Protein AF-A0A6I3H141-F1 (afdb_monomer)

Secondary structure (DSSP, 8-state):
-------PPPP----HHHHHHHHHHHHHHHHHHHHHHHHHHHHHHHTT-HHHHHHHHHHHHHHHHHHHHHHHHHHHHHHHHHHHTS----TTS-TT-TTHHHHHHHHHTHHHHHHHHHHHHHHHHHHHHGGGHHHHHHHHT----S-B-TTT--BHHIIIIIHHHHHHHHHHHHHHHHHHHHHHHHHHHHTTSEEEETTEEEE-HHHHHHHHHHHHHHHHHHHHHHHHHHHHGGG--SSSSSS--HHIIIIIHHHHHHHHHHHHHHHHHHHHHHHH--THHHHHHHHHHHHHHHIIIIIHHHHHIIIIIGGGHHHHSHHHHHHHHHHHHHHTT-TTS---------S--TTTTTTTT--

Radius of gyration: 29.77 Å; Cα contacts (8 Å, |Δi|>4): 336; chains: 1; bounding box: 80×54×96 Å

Solvent-accessible surface area (backbone atoms only — not comparable to full-atom values): 19294 Å² total; per-residue (Å²): 139,84,83,81,82,83,79,72,82,82,72,83,80,76,47,73,63,60,53,51,50,51,50,52,52,52,52,51,53,49,51,55,51,51,54,50,53,51,51,49,51,54,52,28,49,76,72,71,43,45,68,56,57,53,49,51,53,50,42,24,53,49,43,19,49,53,42,13,52,52,36,18,46,52,26,27,50,34,41,48,52,38,65,72,60,49,68,87,82,61,96,77,67,59,102,79,53,90,40,54,68,58,42,53,53,48,62,76,38,37,70,55,50,60,48,47,50,23,48,52,53,4,49,52,45,6,66,68,49,16,82,51,34,65,44,54,53,38,43,77,67,58,65,81,72,86,48,58,45,95,83,83,64,44,45,51,32,43,69,74,22,44,46,58,37,52,54,51,51,35,52,51,50,31,52,34,30,47,51,16,40,51,51,23,49,49,47,28,46,59,60,59,33,47,40,81,58,86,93,46,71,54,62,38,70,57,52,37,33,51,52,16,46,36,49,16,54,28,31,40,32,49,15,53,43,33,50,51,52,44,61,49,39,57,73,30,70,86,59,101,51,66,26,49,47,54,33,37,64,74,26,32,34,56,23,26,49,52,49,16,53,50,28,43,53,35,14,52,38,23,45,51,23,22,74,73,68,56,57,67,59,30,55,53,45,47,54,50,47,56,55,46,44,51,40,30,66,43,52,44,24,50,47,41,34,62,72,56,31,66,82,42,35,77,70,60,36,44,65,42,52,47,53,40,50,53,52,48,29,57,74,72,62,55,71,80,56,87,82,77,86,76,82,75,79,82,77,79,57,95,69,74,62,56,68,74,72,78,113

Sequence (359 aa):
MTQAANQGIPRPNISPSTIAIGIVVVIGAILLSVAGLYTDVLWFDQLGFLSVLSTQIFAQSALFTVSALSFTLITGLGLWLAFRFRPVYLKFADERSAFEQYRQLVDQLRKAVMIGVPLALGALAGLAVAPNWGIVLSYLNRTTFGDTDPQFGLDISFYIFELPFYIGLVGFLSAAFLIALLLASGVHIIYGSIKFNGRETLVSRAARIQIGVTAFLYLLTQGASLWLDQYSTLTSSAGLFTGASYSDVYAAIPGLQILALISVVVALLFLVAAFVGKWRLPVVATGLMVVSSLILGGLFPWAVQTFQVIPNERVLESTYIQRNLDATSKAFGIDTVERVEYNAVVDAEPGALREDAET

pLDDT: mean 88.35, std 12.81, range [44.44, 98.56]

Structure (mmCIF, N/CA/C/O backbone):
data_AF-A0A6I3H141-F1
#
_entry.id   AF-A0A6I3H141-F1
#
loop_
_atom_site.group_PDB
_atom_site.id
_atom_site.type_symbol
_atom_site.label_atom_id
_atom_site.label_alt_id
_atom_site.label_comp_id
_atom_site.label_asym_id
_atom_site.label_entity_id
_atom_site.label_seq_id
_atom_site.pdbx_PDB_ins_code
_atom_site.Cartn_x
_atom_site.Cartn_y
_atom_site.Cartn_z
_atom_site.occupancy
_atom_site.B_iso_or_equiv
_atom_site.auth_seq_id
_atom_site.auth_comp_id
_atom_site.auth_asym_id
_atom_site.auth_atom_id
_atom_site.pdbx_PDB_model_num
ATOM 1 N N . MET A 1 1 ? 54.256 9.744 -30.378 1.00 46.66 1 MET A N 1
ATOM 2 C CA . MET A 1 1 ? 54.360 8.486 -29.609 1.00 46.66 1 MET A CA 1
ATOM 3 C C . MET A 1 1 ? 53.523 8.641 -28.351 1.00 46.66 1 MET A C 1
ATOM 5 O O . MET A 1 1 ? 53.979 9.219 -27.378 1.00 46.66 1 MET A O 1
ATOM 9 N N . THR A 1 2 ? 52.258 8.247 -28.425 1.00 44.44 2 THR A N 1
ATOM 10 C CA . THR A 1 2 ? 51.248 8.406 -27.373 1.00 44.44 2 THR A CA 1
ATOM 11 C C . THR A 1 2 ? 51.073 7.067 -26.660 1.00 44.44 2 THR A C 1
ATOM 13 O O . THR A 1 2 ? 50.529 6.127 -27.231 1.00 44.44 2 THR A O 1
ATOM 16 N N . GLN A 1 3 ? 51.572 6.960 -25.426 1.00 46.28 3 GLN A N 1
ATOM 17 C CA . GLN A 1 3 ? 51.269 5.838 -24.536 1.00 46.28 3 GLN A CA 1
ATOM 18 C C . GLN A 1 3 ? 49.853 6.020 -23.983 1.00 46.28 3 GLN A C 1
ATOM 20 O O . GLN A 1 3 ? 49.592 6.934 -23.205 1.00 46.28 3 GLN A O 1
ATOM 25 N N . ALA A 1 4 ? 48.935 5.150 -24.400 1.00 49.44 4 ALA A N 1
ATOM 26 C CA . ALA A 1 4 ? 47.617 5.030 -23.795 1.00 49.44 4 ALA A CA 1
ATOM 27 C C . ALA A 1 4 ? 47.753 4.304 -22.446 1.00 49.44 4 ALA A C 1
ATOM 29 O O . ALA A 1 4 ? 48.111 3.127 -22.394 1.00 49.44 4 ALA A O 1
ATOM 30 N N . ALA A 1 5 ? 47.490 5.022 -21.354 1.00 50.22 5 ALA A N 1
ATOM 31 C CA . ALA A 1 5 ? 47.431 4.461 -20.013 1.00 50.22 5 ALA A CA 1
ATOM 32 C C . ALA A 1 5 ? 46.177 3.585 -19.875 1.00 50.22 5 ALA A C 1
ATOM 34 O O . ALA A 1 5 ? 45.049 4.074 -19.838 1.00 50.22 5 ALA A O 1
ATOM 35 N N . ASN A 1 6 ? 46.393 2.275 -19.805 1.00 54.88 6 ASN A N 1
ATOM 36 C CA . ASN A 1 6 ? 45.374 1.279 -19.512 1.00 54.88 6 ASN A CA 1
ATOM 37 C C . ASN A 1 6 ? 45.053 1.320 -18.006 1.00 54.88 6 ASN A C 1
ATOM 39 O O . ASN A 1 6 ? 45.687 0.624 -17.214 1.00 54.88 6 ASN A O 1
ATOM 43 N N . GLN A 1 7 ? 44.122 2.182 -17.586 1.00 52.47 7 GLN A N 1
ATOM 44 C CA . GLN A 1 7 ? 43.635 2.198 -16.204 1.00 52.47 7 GLN A CA 1
ATOM 45 C C . GLN A 1 7 ? 42.521 1.161 -16.038 1.00 52.47 7 GLN A C 1
ATOM 47 O O . GLN A 1 7 ? 41.351 1.420 -16.313 1.00 52.47 7 GLN A O 1
ATOM 52 N N . GLY A 1 8 ? 42.907 -0.045 -15.617 1.00 51.31 8 GLY A N 1
ATOM 53 C CA . GLY A 1 8 ? 41.967 -1.082 -15.204 1.00 51.31 8 GLY A CA 1
ATOM 54 C C . GLY A 1 8 ? 41.165 -0.644 -13.976 1.00 51.31 8 GLY A C 1
ATOM 55 O O . GLY A 1 8 ? 41.705 -0.035 -13.056 1.00 51.31 8 GLY A O 1
ATOM 56 N N . ILE A 1 9 ? 39.873 -0.970 -13.964 1.00 55.38 9 ILE A N 1
ATOM 57 C CA . ILE A 1 9 ? 38.964 -0.713 -12.841 1.00 55.38 9 ILE A CA 1
ATOM 58 C C . ILE A 1 9 ? 39.553 -1.364 -11.571 1.00 55.38 9 ILE A C 1
ATOM 60 O O . ILE A 1 9 ? 39.805 -2.575 -11.594 1.00 55.38 9 ILE A O 1
ATOM 64 N N . PRO A 1 10 ? 39.785 -0.618 -10.472 1.00 50.59 10 PRO A N 1
ATOM 65 C CA . PRO A 1 10 ? 40.307 -1.193 -9.238 1.00 50.59 10 PRO A CA 1
ATOM 66 C C . PRO A 1 10 ? 39.318 -2.234 -8.707 1.00 50.59 10 PRO A C 1
ATOM 68 O O . PRO A 1 10 ? 38.172 -1.922 -8.381 1.00 50.59 10 PRO A O 1
ATOM 71 N N . ARG A 1 11 ? 39.750 -3.498 -8.647 1.00 59.59 11 ARG A N 1
ATOM 72 C CA . ARG A 1 11 ? 38.984 -4.552 -7.976 1.00 59.59 11 ARG A CA 1
ATOM 73 C C . ARG A 1 11 ? 39.002 -4.247 -6.478 1.00 59.59 11 ARG A C 1
ATOM 75 O O . ARG A 1 11 ? 40.082 -3.959 -5.960 1.00 59.59 11 ARG A O 1
ATOM 82 N N . PRO A 1 12 ? 37.860 -4.296 -5.773 1.00 59.12 12 PRO A N 1
ATOM 83 C CA . PRO A 1 12 ? 37.875 -4.144 -4.330 1.00 59.12 12 PRO A CA 1
ATOM 84 C C . PRO A 1 12 ? 38.744 -5.261 -3.746 1.00 59.12 12 PRO A C 1
ATOM 86 O O . PRO A 1 12 ? 38.429 -6.443 -3.882 1.00 59.12 12 PRO A O 1
ATOM 89 N N . ASN A 1 13 ? 39.866 -4.885 -3.134 1.00 65.88 13 ASN A N 1
ATOM 90 C CA . ASN A 1 13 ? 40.700 -5.803 -2.371 1.00 65.88 13 ASN A CA 1
ATOM 91 C C . ASN A 1 13 ? 39.956 -6.112 -1.074 1.00 65.88 13 ASN A C 1
ATOM 93 O O . ASN A 1 13 ? 40.119 -5.417 -0.074 1.00 65.88 13 ASN A O 1
ATOM 97 N N . ILE A 1 14 ? 39.091 -7.123 -1.110 1.00 72.50 14 ILE A N 1
ATOM 98 C CA . ILE A 1 14 ? 38.458 -7.637 0.099 1.00 72.50 14 ILE A CA 1
ATOM 99 C C . ILE A 1 14 ? 39.579 -8.279 0.917 1.00 72.50 14 ILE A C 1
ATOM 101 O O . ILE A 1 14 ? 40.130 -9.308 0.520 1.00 72.50 14 ILE A O 1
ATOM 105 N N . SER A 1 15 ? 39.982 -7.639 2.016 1.00 82.75 15 SER A N 1
ATOM 106 C CA . SER A 1 15 ? 41.033 -8.194 2.859 1.00 82.75 15 SER A CA 1
ATOM 107 C C . SER A 1 15 ? 40.535 -9.503 3.490 1.00 82.75 15 SER A C 1
ATOM 109 O O . SER A 1 15 ? 39.354 -9.614 3.839 1.00 82.75 15 SER A O 1
ATOM 111 N N . PRO A 1 16 ? 41.415 -10.500 3.696 1.00 84.06 16 PRO A N 1
ATOM 112 C CA . PRO A 1 16 ? 41.058 -11.725 4.412 1.00 84.06 16 PRO A CA 1
ATOM 113 C C . PRO A 1 16 ? 40.430 -11.452 5.789 1.00 84.06 16 PRO A C 1
ATOM 115 O O . PRO A 1 16 ? 39.573 -12.207 6.238 1.00 84.06 16 PRO A O 1
ATOM 118 N N . SER A 1 17 ? 40.794 -10.333 6.427 1.00 84.44 17 SER A N 1
ATOM 119 C CA . SER A 1 17 ? 40.197 -9.868 7.681 1.00 84.44 17 SER A CA 1
ATOM 120 C C . SER A 1 17 ? 38.740 -9.416 7.538 1.00 84.44 17 SER A C 1
ATOM 122 O O . SER A 1 17 ? 37.939 -9.746 8.404 1.00 84.44 17 SER A O 1
ATOM 124 N N . THR A 1 18 ? 38.348 -8.734 6.454 1.00 86.38 18 THR A N 1
ATOM 125 C CA . THR A 1 18 ? 36.940 -8.366 6.209 1.00 86.38 18 THR A CA 1
ATOM 126 C C . THR A 1 18 ? 36.073 -9.603 5.984 1.00 86.38 18 THR A C 1
ATOM 128 O O . THR A 1 18 ? 34.955 -9.667 6.488 1.00 86.38 18 THR A O 1
ATOM 131 N N . ILE A 1 19 ? 36.601 -10.612 5.283 1.00 87.31 19 ILE A N 1
ATOM 132 C CA . ILE A 1 19 ? 35.912 -11.896 5.088 1.00 87.31 19 ILE A CA 1
ATOM 133 C C . ILE A 1 19 ? 35.774 -12.629 6.428 1.00 87.31 19 ILE A C 1
ATOM 135 O O . ILE A 1 19 ? 34.681 -13.075 6.763 1.00 87.31 19 ILE A O 1
ATOM 139 N N . ALA A 1 20 ? 36.848 -12.705 7.221 1.00 89.31 20 ALA A N 1
ATOM 140 C CA . ALA A 1 20 ? 36.825 -13.345 8.535 1.00 89.31 20 ALA A CA 1
ATOM 141 C C . ALA A 1 20 ? 35.840 -12.662 9.499 1.00 89.31 20 ALA A C 1
ATOM 143 O O . ALA A 1 20 ? 35.043 -13.344 10.136 1.00 89.31 20 ALA A O 1
ATOM 144 N N . ILE A 1 21 ? 35.837 -11.325 9.556 1.00 91.75 21 ILE A N 1
ATOM 145 C CA . ILE A 1 21 ? 34.881 -10.554 10.363 1.00 91.75 21 ILE A CA 1
ATOM 146 C C . ILE A 1 21 ? 33.449 -10.813 9.885 1.00 91.75 21 ILE A C 1
ATOM 148 O O . ILE A 1 21 ? 32.582 -11.093 10.706 1.00 91.75 21 ILE A O 1
ATOM 152 N N . GLY A 1 22 ? 33.198 -10.787 8.571 1.00 90.19 22 GLY A N 1
ATOM 153 C CA . GLY A 1 22 ? 31.879 -11.086 8.009 1.00 90.19 22 GLY A CA 1
ATOM 154 C C . GLY A 1 22 ? 31.384 -12.487 8.378 1.00 90.19 22 GLY A C 1
ATOM 155 O O . GLY A 1 22 ? 30.243 -12.640 8.803 1.00 90.19 22 GLY A O 1
ATOM 156 N N . ILE A 1 23 ? 32.254 -13.497 8.296 1.00 91.00 23 ILE A N 1
ATOM 157 C CA . ILE A 1 23 ? 31.939 -14.874 8.702 1.00 91.00 23 ILE A CA 1
ATOM 158 C C . ILE A 1 23 ? 31.605 -14.939 10.197 1.00 91.00 23 ILE A C 1
ATOM 160 O O . ILE A 1 23 ? 30.594 -15.534 10.559 1.00 91.00 23 ILE A O 1
ATOM 164 N N . VAL A 1 24 ? 32.405 -14.308 11.062 1.00 93.00 24 VAL A N 1
ATOM 165 C CA . VAL A 1 24 ? 32.159 -14.293 12.515 1.00 93.00 24 VAL A CA 1
ATOM 166 C C . VAL A 1 24 ? 30.834 -13.609 12.846 1.00 93.00 24 VAL A C 1
ATOM 168 O O . VAL A 1 24 ? 30.074 -14.131 13.657 1.00 93.00 24 VAL A O 1
ATOM 171 N N . VAL A 1 25 ? 30.516 -12.488 12.193 1.00 91.25 25 VAL A N 1
ATOM 172 C CA . VAL A 1 25 ? 29.236 -11.784 12.373 1.00 91.25 25 VAL A CA 1
ATOM 173 C C . VAL A 1 25 ? 28.061 -12.661 11.937 1.00 91.25 25 VAL A C 1
ATOM 175 O O . VAL A 1 25 ? 27.080 -12.767 12.669 1.00 91.25 25 VAL A O 1
ATOM 178 N N . VAL A 1 26 ? 28.163 -13.331 10.785 1.00 90.88 26 VAL A N 1
ATOM 179 C CA . VAL A 1 26 ? 27.110 -14.231 10.284 1.00 90.88 26 VAL A CA 1
ATOM 180 C C . VAL A 1 26 ? 26.918 -15.427 11.214 1.00 90.88 26 VAL A C 1
ATOM 182 O O . VAL A 1 26 ? 25.786 -15.740 11.573 1.00 90.88 26 VAL A O 1
ATOM 185 N N . ILE A 1 27 ? 28.003 -16.070 11.651 1.00 91.44 27 ILE A N 1
ATOM 186 C CA . ILE A 1 27 ? 27.937 -17.191 12.598 1.00 91.44 27 ILE A CA 1
ATOM 187 C C . ILE A 1 27 ? 27.335 -16.729 13.928 1.00 91.44 27 ILE A C 1
ATOM 189 O O . ILE A 1 27 ? 26.449 -17.399 14.450 1.00 91.44 27 ILE A O 1
ATOM 193 N N . GLY A 1 28 ? 27.761 -15.577 14.453 1.00 89.31 28 GLY A N 1
ATOM 194 C CA . GLY A 1 28 ? 27.206 -14.999 15.676 1.00 89.31 28 GLY A CA 1
ATOM 195 C C . GLY A 1 28 ? 25.705 -14.732 15.561 1.00 89.31 28 GLY A C 1
ATOM 196 O O . GLY A 1 28 ? 24.946 -15.131 16.439 1.00 89.31 28 GLY A O 1
ATOM 197 N N . ALA A 1 29 ? 25.256 -14.144 14.450 1.00 85.19 29 ALA A N 1
ATOM 198 C CA . ALA A 1 29 ? 23.838 -13.905 14.190 1.00 85.19 29 ALA A CA 1
ATOM 199 C C . ALA A 1 29 ? 23.031 -15.212 14.094 1.00 85.19 29 ALA A C 1
ATOM 201 O O . ALA A 1 29 ? 21.943 -15.304 14.666 1.00 85.19 29 ALA A O 1
ATOM 202 N N . ILE A 1 30 ? 23.565 -16.237 13.419 1.00 88.25 30 ILE A N 1
ATOM 203 C CA . ILE A 1 30 ? 22.931 -17.562 13.331 1.00 88.25 30 ILE A CA 1
ATOM 204 C C . ILE A 1 30 ? 22.826 -18.193 14.720 1.00 88.25 30 ILE A C 1
ATOM 206 O O . ILE A 1 30 ? 21.753 -18.657 15.089 1.00 88.25 30 ILE A O 1
ATOM 210 N N . LEU A 1 31 ? 23.906 -18.182 15.506 1.00 89.31 31 LEU A N 1
ATOM 211 C CA . LEU A 1 31 ? 23.917 -18.762 16.849 1.00 89.31 31 LEU A CA 1
ATOM 212 C C . LEU A 1 31 ? 22.911 -18.075 17.773 1.00 89.31 31 LEU A C 1
ATOM 214 O O . LEU A 1 31 ? 22.159 -18.767 18.451 1.00 89.31 31 LEU A O 1
ATOM 218 N N . LEU A 1 32 ? 22.853 -16.740 17.765 1.00 90.25 32 LEU A N 1
ATOM 219 C CA . LEU A 1 32 ? 21.867 -15.987 18.546 1.00 90.25 32 LEU A CA 1
ATOM 220 C C . LEU A 1 32 ? 20.432 -16.311 18.110 1.00 90.25 32 LEU A C 1
ATOM 222 O O . LEU A 1 32 ? 19.566 -16.508 18.958 1.00 90.25 32 LEU A O 1
ATOM 226 N N . SER A 1 33 ? 20.193 -16.431 16.802 1.00 84.62 33 SER A N 1
ATOM 227 C CA . SER A 1 33 ? 18.871 -16.774 16.263 1.00 84.62 33 SER A CA 1
ATOM 228 C C . SER A 1 33 ? 18.445 -18.193 16.654 1.00 84.62 33 SER A C 1
ATOM 230 O O . SER A 1 33 ? 17.308 -18.408 17.061 1.00 84.62 33 SER A O 1
ATOM 232 N N . VAL A 1 34 ? 19.361 -19.164 16.569 1.00 89.00 34 VAL A N 1
ATOM 233 C CA . VAL A 1 34 ? 19.104 -20.563 16.945 1.00 89.00 34 VAL A CA 1
ATOM 234 C C . VAL A 1 34 ? 18.909 -20.700 18.453 1.00 89.00 34 VAL A C 1
ATOM 236 O O . VAL A 1 34 ? 18.008 -21.416 18.876 1.00 89.00 34 VAL A O 1
ATOM 239 N N . ALA A 1 35 ? 19.710 -20.007 19.265 1.00 90.31 35 ALA A N 1
ATOM 240 C CA . ALA A 1 35 ? 19.558 -20.007 20.717 1.00 90.31 35 ALA A CA 1
ATOM 241 C C . ALA A 1 35 ? 18.211 -19.403 21.146 1.00 90.31 35 ALA A C 1
ATOM 243 O O . ALA A 1 35 ? 17.547 -19.969 22.014 1.00 90.31 35 ALA A O 1
ATOM 244 N N . GLY A 1 36 ? 17.788 -18.306 20.507 1.00 89.06 36 GLY A N 1
ATOM 245 C CA . GLY A 1 36 ? 16.463 -17.716 20.705 1.00 89.06 36 GLY A CA 1
ATOM 246 C C . GLY A 1 36 ? 15.350 -18.701 20.355 1.00 89.06 36 GLY A C 1
ATOM 247 O O . GLY A 1 36 ? 14.556 -19.052 21.219 1.00 89.06 36 GLY A O 1
ATOM 248 N N . LEU A 1 37 ? 15.378 -19.257 19.138 1.00 89.88 37 LEU A N 1
ATOM 249 C CA . LEU A 1 37 ? 14.386 -20.237 18.690 1.00 89.88 37 LEU A CA 1
ATOM 250 C C . LEU A 1 37 ? 14.325 -21.472 19.600 1.00 89.88 37 LEU A C 1
ATOM 252 O O . LEU A 1 37 ? 13.245 -21.965 19.899 1.00 89.88 37 LEU A O 1
ATOM 256 N N . TYR A 1 38 ? 15.473 -21.984 20.045 1.00 91.44 38 TYR A N 1
ATOM 257 C CA . TYR A 1 38 ? 15.523 -23.127 20.954 1.00 91.44 38 TYR A CA 1
ATOM 258 C C . TYR A 1 38 ? 14.918 -22.795 22.322 1.00 91.44 38 TYR A C 1
ATOM 260 O O . TYR A 1 38 ? 14.179 -23.603 22.882 1.00 91.44 38 TYR A O 1
ATOM 268 N N . THR A 1 39 ? 15.192 -21.595 22.838 1.00 92.75 39 THR A N 1
ATOM 269 C CA . THR A 1 39 ? 14.602 -21.106 24.090 1.00 92.75 39 THR A CA 1
ATOM 270 C C . THR A 1 39 ? 13.086 -20.974 23.959 1.00 92.75 39 THR A C 1
ATOM 272 O O . THR A 1 39 ? 12.363 -21.450 24.833 1.00 92.75 39 THR A O 1
ATOM 275 N N . ASP A 1 40 ? 12.602 -20.423 22.843 1.00 92.12 40 ASP A N 1
ATOM 276 C CA . ASP A 1 40 ? 11.172 -20.320 22.552 1.00 92.12 40 ASP A CA 1
ATOM 277 C C . ASP A 1 40 ? 10.528 -21.708 22.462 1.00 92.12 40 ASP A C 1
ATOM 279 O O . ASP A 1 40 ? 9.488 -21.941 23.068 1.00 92.12 40 ASP A O 1
ATOM 283 N N . VAL A 1 41 ? 11.160 -22.663 21.770 1.00 95.12 41 VAL A N 1
ATOM 284 C CA . VAL A 1 41 ? 10.661 -24.045 21.680 1.00 95.12 41 VAL A CA 1
ATOM 285 C C . VAL A 1 41 ? 10.528 -24.673 23.065 1.00 95.12 41 VAL A C 1
ATOM 287 O O . VAL A 1 41 ? 9.467 -25.210 23.368 1.00 95.12 41 VAL A O 1
ATOM 290 N N . LEU A 1 42 ? 11.555 -24.578 23.917 1.00 94.50 42 LEU A N 1
ATOM 291 C CA . LEU A 1 42 ? 11.497 -25.117 25.280 1.00 94.50 42 LEU A CA 1
ATOM 292 C C . LEU A 1 42 ? 10.395 -24.454 26.114 1.00 94.50 42 LEU A C 1
ATOM 294 O O . LEU A 1 42 ? 9.680 -25.139 26.842 1.00 94.50 42 LEU A O 1
ATOM 298 N N . TRP A 1 43 ? 10.240 -23.135 25.996 1.00 95.31 43 TRP A N 1
ATOM 299 C CA . TRP A 1 43 ? 9.227 -22.383 26.733 1.00 95.31 43 TRP A CA 1
ATOM 300 C C . TRP A 1 43 ? 7.803 -22.736 26.279 1.00 95.31 43 TRP A C 1
ATOM 302 O O . TRP A 1 43 ? 6.944 -23.042 27.106 1.00 95.31 43 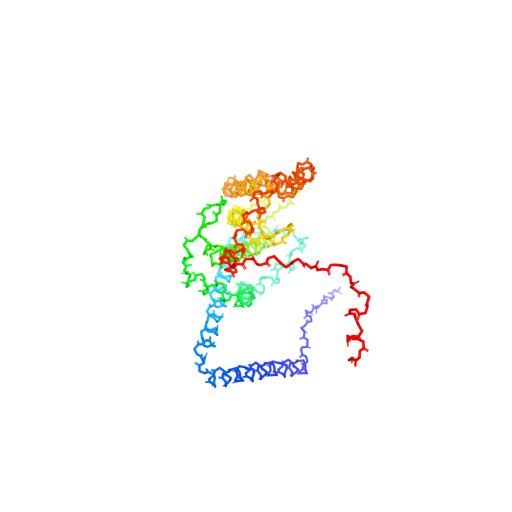TRP A O 1
ATOM 312 N N . PHE A 1 44 ? 7.548 -22.759 24.968 1.00 95.38 44 PHE A N 1
ATOM 313 C CA . PHE A 1 44 ? 6.238 -23.107 24.415 1.00 95.38 44 PHE A CA 1
ATOM 314 C C . PHE A 1 44 ? 5.876 -24.578 24.656 1.00 95.38 44 PHE A C 1
ATOM 316 O O . PHE A 1 44 ? 4.705 -24.875 24.896 1.00 95.38 44 PHE A O 1
ATOM 323 N N . ASP A 1 45 ? 6.850 -25.491 24.611 1.00 95.56 45 ASP A N 1
ATOM 324 C CA . ASP A 1 45 ? 6.642 -26.908 24.930 1.00 95.56 45 ASP A CA 1
ATOM 325 C C . ASP A 1 45 ? 6.287 -27.100 26.410 1.00 95.56 45 ASP A C 1
ATOM 327 O O . ASP A 1 45 ? 5.303 -27.768 26.726 1.00 95.56 45 ASP A O 1
ATOM 331 N N . GLN A 1 46 ? 6.990 -26.409 27.318 1.00 96.25 46 GLN A N 1
ATOM 332 C CA . GLN A 1 46 ? 6.694 -26.442 28.754 1.00 96.25 46 GLN A CA 1
ATOM 333 C C . GLN A 1 46 ? 5.261 -25.985 29.074 1.00 96.25 46 GLN A C 1
ATOM 335 O O . GLN A 1 46 ? 4.643 -26.501 30.006 1.00 96.25 46 GLN A O 1
ATOM 340 N N . LEU A 1 47 ? 4.726 -25.029 28.312 1.00 95.75 47 LEU A N 1
ATOM 341 C CA . LEU A 1 47 ? 3.359 -24.529 28.477 1.00 95.75 47 LEU A CA 1
ATOM 342 C C . LEU A 1 47 ? 2.308 -25.324 27.679 1.00 95.75 47 LEU A C 1
ATOM 344 O O . LEU A 1 47 ? 1.119 -25.036 27.798 1.00 95.75 47 LEU A O 1
ATOM 348 N N . GLY A 1 48 ? 2.714 -26.304 26.863 1.00 94.88 48 GLY A N 1
ATOM 349 C CA . GLY A 1 48 ? 1.814 -27.080 26.001 1.00 94.88 48 GLY A CA 1
ATOM 350 C C . GLY A 1 48 ? 1.296 -26.328 24.766 1.00 94.88 48 GLY A C 1
ATOM 351 O O . GLY A 1 48 ? 0.356 -26.786 24.117 1.00 94.88 48 GLY A O 1
ATOM 352 N N . PHE A 1 49 ? 1.903 -25.191 24.407 1.00 95.56 49 PHE A N 1
ATOM 353 C CA . PHE A 1 49 ? 1.499 -24.326 23.288 1.00 95.56 49 PHE A CA 1
ATOM 354 C C . PHE A 1 49 ? 2.452 -24.397 22.083 1.00 95.56 49 PHE A C 1
ATOM 356 O O . PHE A 1 49 ? 2.473 -23.494 21.247 1.00 95.56 49 PHE A O 1
ATOM 363 N N . LEU A 1 50 ? 3.220 -25.480 21.930 1.00 94.44 50 LEU A N 1
ATOM 364 C CA . LEU A 1 50 ? 4.151 -25.667 20.805 1.00 94.44 50 LEU A CA 1
ATOM 365 C C . LEU A 1 50 ? 3.478 -25.538 19.418 1.00 94.44 50 LEU A C 1
ATOM 367 O O . LEU A 1 50 ? 4.096 -25.098 18.441 1.00 94.44 50 LEU A O 1
ATOM 371 N N . SER A 1 51 ? 2.187 -25.867 19.322 1.00 94.44 51 SER A N 1
ATOM 372 C CA . SER A 1 51 ? 1.378 -25.668 18.111 1.00 94.44 51 SER A CA 1
ATOM 373 C C . SER A 1 51 ? 1.274 -24.194 17.692 1.00 94.44 51 SER A C 1
ATOM 375 O O . SER A 1 51 ? 1.250 -23.900 16.498 1.00 94.44 51 SER A O 1
ATOM 377 N N . VAL A 1 52 ? 1.275 -23.255 18.643 1.00 93.88 52 VAL A N 1
ATOM 378 C CA . VAL A 1 52 ? 1.219 -21.810 18.376 1.00 93.88 52 VAL A CA 1
ATOM 379 C C . VAL A 1 52 ? 2.521 -21.344 17.735 1.00 93.88 52 VAL A C 1
ATOM 381 O O . VAL A 1 52 ? 2.493 -20.716 16.677 1.00 93.88 52 VAL A O 1
ATOM 384 N N . LEU A 1 53 ? 3.662 -21.726 18.318 1.00 93.56 53 LEU A N 1
ATOM 385 C CA . LEU A 1 53 ? 4.983 -21.380 17.791 1.00 93.56 53 LEU A CA 1
ATOM 386 C C . LEU A 1 53 ? 5.198 -21.957 16.385 1.00 93.56 53 LEU A C 1
ATOM 388 O O . LEU A 1 53 ? 5.627 -21.247 15.475 1.00 93.56 53 LEU A O 1
ATOM 392 N N . SER A 1 54 ? 4.857 -23.231 16.177 1.00 93.50 54 SER A N 1
ATOM 393 C CA . SER A 1 54 ? 4.972 -23.867 14.857 1.00 93.50 54 SER A CA 1
ATOM 394 C C . SER A 1 54 ? 4.047 -23.225 13.815 1.00 93.50 54 SER A C 1
ATOM 396 O O . SER A 1 54 ? 4.486 -22.985 12.689 1.00 93.50 54 SER A O 1
ATOM 398 N N . THR A 1 55 ? 2.815 -22.863 14.191 1.00 95.44 55 THR A N 1
ATOM 399 C CA . THR A 1 55 ? 1.884 -22.126 13.318 1.00 95.44 55 THR A CA 1
ATOM 400 C C . THR A 1 55 ? 2.433 -20.749 12.954 1.00 95.44 55 THR A C 1
ATOM 402 O O . THR A 1 55 ? 2.410 -20.374 11.782 1.00 95.44 55 THR A O 1
ATOM 405 N N . GLN A 1 56 ? 2.980 -20.014 13.925 1.00 94.88 56 GLN A N 1
ATOM 406 C CA . GLN A 1 56 ? 3.598 -18.709 13.701 1.00 94.88 56 GLN A CA 1
ATOM 407 C C . GLN A 1 56 ? 4.785 -18.809 12.734 1.00 94.88 56 GLN A C 1
ATOM 409 O O . GLN A 1 56 ? 4.823 -18.085 11.739 1.00 94.88 56 GLN A O 1
ATOM 414 N N . ILE A 1 57 ? 5.735 -19.718 12.980 1.00 93.94 57 ILE A N 1
ATOM 415 C CA . ILE A 1 57 ? 6.923 -19.894 12.128 1.00 93.94 57 ILE A CA 1
ATOM 416 C C . ILE A 1 57 ? 6.515 -20.301 10.711 1.00 93.94 57 ILE A C 1
ATOM 418 O O . ILE A 1 57 ? 7.041 -19.759 9.733 1.00 93.94 57 ILE A O 1
ATOM 422 N N . PHE A 1 58 ? 5.563 -21.230 10.586 1.00 96.69 58 PHE A N 1
ATOM 423 C CA . PHE A 1 58 ? 5.053 -21.653 9.288 1.00 96.69 58 PHE A CA 1
ATOM 424 C C . PHE A 1 58 ? 4.389 -20.491 8.548 1.00 96.69 58 PHE A C 1
ATOM 426 O O . PHE A 1 58 ? 4.721 -20.241 7.391 1.00 96.69 58 PHE A O 1
ATOM 433 N N . ALA A 1 59 ? 3.505 -19.741 9.211 1.00 97.00 59 ALA A N 1
ATOM 434 C CA . ALA A 1 59 ? 2.812 -18.607 8.612 1.00 97.00 59 ALA A CA 1
ATOM 435 C C . ALA A 1 59 ? 3.787 -17.508 8.171 1.00 97.00 59 ALA A C 1
ATOM 437 O O . ALA A 1 59 ? 3.682 -17.022 7.046 1.00 97.00 59 ALA A O 1
ATOM 438 N N . GLN A 1 60 ? 4.779 -17.167 8.999 1.00 97.25 60 GLN A N 1
ATOM 439 C CA . GLN A 1 60 ? 5.828 -16.205 8.645 1.00 97.25 60 GLN A CA 1
ATOM 440 C C . GLN A 1 60 ? 6.657 -16.680 7.448 1.00 97.25 60 GLN A C 1
ATOM 442 O O . GLN A 1 60 ? 6.879 -15.914 6.512 1.00 97.25 60 GLN A O 1
ATOM 447 N N . SER A 1 61 ? 7.072 -17.950 7.436 1.00 97.38 61 SER A N 1
ATOM 448 C CA . SER A 1 61 ? 7.877 -18.534 6.352 1.00 97.38 61 SER A CA 1
ATOM 449 C C . SER A 1 61 ? 7.094 -18.637 5.041 1.00 97.38 61 SER A C 1
ATOM 451 O O . SER A 1 61 ? 7.624 -18.351 3.963 1.00 97.38 61 SER A O 1
ATOM 453 N N . ALA A 1 62 ? 5.818 -19.017 5.116 1.00 97.75 62 ALA A N 1
ATOM 454 C CA . ALA A 1 62 ? 4.920 -19.076 3.971 1.00 97.75 62 ALA A CA 1
ATOM 455 C C . ALA A 1 62 ? 4.668 -17.673 3.411 1.00 97.75 62 ALA A C 1
ATOM 457 O O . ALA A 1 62 ? 4.811 -17.455 2.208 1.00 97.75 62 ALA A O 1
ATOM 458 N N . LEU A 1 63 ? 4.371 -16.705 4.281 1.00 97.75 63 LEU A N 1
ATOM 459 C CA . LEU A 1 63 ? 4.121 -15.326 3.884 1.00 97.75 63 LEU A CA 1
ATOM 460 C C . LEU A 1 63 ? 5.374 -14.670 3.295 1.00 97.75 63 LEU A C 1
ATOM 462 O O . LEU A 1 63 ? 5.269 -14.051 2.237 1.00 97.75 63 LEU A O 1
ATOM 466 N N . PHE A 1 64 ? 6.551 -14.875 3.901 1.00 98.38 64 PHE A N 1
ATOM 467 C CA . PHE A 1 64 ? 7.851 -14.488 3.339 1.00 98.38 64 PHE A CA 1
ATOM 468 C C . PHE A 1 64 ? 8.008 -15.032 1.919 1.00 98.38 64 PHE A C 1
ATOM 470 O O . PHE A 1 64 ? 8.290 -14.284 0.989 1.00 98.38 64 PHE A O 1
ATOM 477 N N . THR A 1 65 ? 7.784 -16.335 1.741 1.00 98.44 65 THR A N 1
ATOM 478 C CA . THR A 1 65 ? 7.995 -17.018 0.462 1.00 98.44 65 THR A CA 1
ATOM 479 C C . THR A 1 65 ? 7.037 -16.507 -0.613 1.00 98.44 65 THR A C 1
ATOM 481 O O . THR A 1 65 ? 7.467 -16.151 -1.708 1.00 98.44 65 THR A O 1
ATOM 484 N N . VAL A 1 66 ? 5.739 -16.426 -0.309 1.00 98.31 66 VAL A N 1
ATOM 485 C CA . VAL A 1 66 ? 4.707 -15.980 -1.259 1.00 98.31 66 VAL A CA 1
ATOM 486 C C . VAL A 1 66 ? 4.924 -14.524 -1.666 1.00 98.31 66 VAL A C 1
ATOM 488 O O . VAL A 1 66 ? 4.875 -14.201 -2.857 1.00 98.31 66 VAL A O 1
ATOM 491 N N . SER A 1 67 ? 5.194 -13.640 -0.705 1.00 98.31 67 SER A N 1
ATOM 492 C CA . SER A 1 67 ? 5.450 -12.224 -0.990 1.00 98.31 67 SER A CA 1
ATOM 493 C C . SER A 1 67 ? 6.779 -12.024 -1.725 1.00 98.31 67 SER A C 1
ATOM 495 O O . SER A 1 67 ? 6.812 -11.297 -2.716 1.00 98.31 67 SER A O 1
ATOM 497 N N . ALA A 1 68 ? 7.846 -12.740 -1.359 1.00 98.56 68 ALA A N 1
ATOM 498 C CA . ALA A 1 68 ? 9.112 -12.672 -2.080 1.00 98.56 68 ALA A CA 1
ATOM 499 C C . ALA A 1 68 ? 8.984 -13.143 -3.532 1.00 98.56 68 ALA A C 1
ATOM 501 O O . ALA A 1 68 ? 9.389 -12.429 -4.450 1.00 98.56 68 ALA A O 1
ATOM 502 N N . LEU A 1 69 ? 8.364 -14.305 -3.760 1.00 98.56 69 LEU A N 1
ATOM 503 C CA . LEU A 1 69 ? 8.180 -14.854 -5.103 1.00 98.56 69 LEU A CA 1
ATOM 504 C C . LEU A 1 69 ? 7.298 -13.960 -5.974 1.00 98.56 69 LEU A C 1
ATOM 506 O O . LEU A 1 69 ? 7.648 -13.693 -7.123 1.00 98.56 69 LEU A O 1
ATOM 510 N N . SER A 1 70 ? 6.174 -13.472 -5.445 1.00 98.44 70 SER A N 1
ATOM 511 C CA . SER A 1 70 ? 5.273 -12.600 -6.204 1.00 98.44 70 SER A CA 1
ATOM 512 C C . SER A 1 70 ? 5.917 -11.249 -6.532 1.00 98.44 70 SER A C 1
ATOM 514 O O . SER A 1 70 ? 5.833 -10.800 -7.676 1.00 98.44 70 SER A O 1
ATOM 516 N N . PHE A 1 71 ? 6.647 -10.637 -5.596 1.00 98.56 71 PHE A N 1
ATOM 517 C CA . PHE A 1 71 ? 7.346 -9.373 -5.841 1.00 98.56 71 PHE A CA 1
ATOM 518 C C . PHE A 1 71 ? 8.498 -9.541 -6.845 1.00 98.56 71 PHE A C 1
ATOM 520 O O . PHE A 1 71 ? 8.638 -8.735 -7.773 1.00 98.56 71 PHE A O 1
ATOM 527 N N . THR A 1 72 ? 9.286 -10.619 -6.724 1.00 98.44 72 THR A N 1
ATOM 528 C CA . THR A 1 72 ? 10.303 -10.999 -7.719 1.00 98.44 72 THR A CA 1
ATOM 529 C C . THR A 1 72 ? 9.672 -11.224 -9.086 1.00 98.44 72 THR A C 1
ATOM 531 O O . THR A 1 72 ? 10.224 -10.772 -10.086 1.00 98.44 72 THR A O 1
ATOM 534 N N . LEU A 1 73 ? 8.518 -11.889 -9.159 1.00 98.06 73 LEU A N 1
ATOM 535 C CA . LEU A 1 73 ? 7.837 -12.150 -10.423 1.00 98.06 73 LEU A CA 1
ATOM 536 C C . LEU A 1 73 ? 7.367 -10.851 -11.086 1.00 98.06 73 LEU A C 1
ATOM 538 O O . LEU A 1 73 ? 7.642 -10.648 -12.265 1.00 98.06 73 LEU A O 1
ATOM 542 N N . ILE A 1 74 ? 6.709 -9.954 -10.346 1.00 98.06 74 ILE A N 1
ATOM 543 C CA . ILE A 1 74 ? 6.193 -8.683 -10.883 1.00 98.06 74 ILE A CA 1
ATOM 544 C C . ILE A 1 74 ? 7.345 -7.798 -11.379 1.00 98.06 74 ILE A C 1
ATOM 546 O O . ILE A 1 74 ? 7.354 -7.355 -12.532 1.00 98.06 74 ILE A O 1
ATOM 550 N N . THR A 1 75 ? 8.348 -7.567 -10.530 1.00 97.50 75 THR A N 1
ATOM 551 C CA . THR A 1 75 ? 9.493 -6.708 -10.870 1.00 97.50 75 THR A CA 1
ATOM 552 C C . THR A 1 75 ? 10.404 -7.349 -11.916 1.00 97.50 75 THR A C 1
ATOM 554 O O . THR A 1 75 ? 10.855 -6.672 -12.841 1.00 97.50 75 THR A O 1
ATOM 557 N N . GLY A 1 76 ? 10.624 -8.661 -11.829 1.00 96.12 76 GLY A N 1
ATOM 558 C CA . GLY A 1 76 ? 11.418 -9.440 -12.772 1.00 96.12 76 GLY A CA 1
ATOM 559 C C . GLY A 1 76 ? 10.776 -9.528 -14.149 1.00 96.12 76 GLY A C 1
ATOM 560 O O . GLY A 1 76 ? 11.477 -9.361 -15.146 1.00 96.12 76 GLY A O 1
ATOM 561 N N . LEU A 1 77 ? 9.453 -9.696 -14.230 1.00 95.38 77 LEU A N 1
ATOM 562 C CA . LEU A 1 77 ? 8.718 -9.639 -15.494 1.00 95.38 77 LEU A CA 1
ATOM 563 C C . LEU A 1 77 ? 8.822 -8.245 -16.119 1.00 95.38 77 LEU A C 1
ATOM 565 O O . LEU A 1 77 ? 9.135 -8.135 -17.304 1.00 95.38 77 LEU A O 1
ATOM 569 N N . GLY A 1 78 ? 8.631 -7.182 -15.331 1.00 93.69 78 GLY A N 1
ATOM 570 C CA . GLY A 1 78 ? 8.807 -5.805 -15.800 1.00 93.69 78 GLY A CA 1
ATOM 571 C C . GLY A 1 78 ? 10.215 -5.560 -16.350 1.00 93.69 78 GLY A C 1
ATOM 572 O O . GLY A 1 78 ? 10.388 -5.068 -17.467 1.00 93.69 78 GLY A O 1
ATOM 573 N N . LEU A 1 79 ? 11.239 -5.983 -15.613 1.00 92.75 79 LEU A N 1
ATOM 574 C CA . LEU A 1 79 ? 12.627 -5.848 -16.040 1.00 92.75 79 LEU A CA 1
ATOM 575 C C . LEU A 1 79 ? 12.915 -6.679 -17.303 1.00 92.75 79 LEU A C 1
ATOM 577 O O . LEU A 1 79 ? 13.516 -6.183 -18.259 1.00 92.75 79 LEU A O 1
ATOM 581 N N . TRP A 1 80 ? 12.441 -7.925 -17.348 1.00 93.06 80 TRP A N 1
ATOM 582 C CA . TRP A 1 80 ? 12.608 -8.824 -18.488 1.00 93.06 80 TRP A CA 1
ATOM 583 C C . TRP A 1 80 ? 11.966 -8.275 -19.763 1.00 93.06 80 TRP A C 1
ATOM 585 O O . TRP A 1 80 ? 12.631 -8.246 -20.803 1.00 93.06 80 TRP A O 1
ATOM 595 N N . LEU A 1 81 ? 10.725 -7.783 -19.684 1.00 91.50 81 LEU A N 1
ATOM 596 C CA . LEU A 1 81 ? 10.030 -7.144 -20.804 1.00 91.50 81 LEU A CA 1
ATOM 597 C C . LEU A 1 81 ? 10.823 -5.933 -21.320 1.00 91.50 81 LEU A C 1
ATOM 599 O O . LEU A 1 81 ? 11.074 -5.836 -22.525 1.00 91.50 81 LEU A O 1
ATOM 603 N N . ALA A 1 82 ? 11.326 -5.087 -20.415 1.00 88.75 82 ALA A N 1
ATOM 604 C CA . ALA A 1 82 ? 12.074 -3.887 -20.790 1.00 88.75 82 ALA A CA 1
ATOM 605 C C . ALA A 1 82 ? 13.368 -4.239 -21.546 1.00 88.75 82 ALA A C 1
ATOM 607 O O . ALA A 1 82 ? 13.678 -3.657 -22.588 1.00 88.75 82 ALA A O 1
ATOM 608 N N . PHE A 1 83 ? 14.099 -5.259 -21.081 1.00 86.25 83 PHE A N 1
ATOM 609 C CA . PHE A 1 83 ? 15.297 -5.754 -21.766 1.00 86.25 83 PHE A CA 1
ATOM 610 C C . PHE A 1 83 ? 15.000 -6.481 -23.078 1.00 86.25 83 PHE A C 1
ATOM 612 O O . PHE A 1 83 ? 15.831 -6.435 -23.992 1.00 86.25 83 PHE A O 1
ATOM 619 N N . ARG A 1 84 ? 13.878 -7.205 -23.164 1.00 87.19 84 ARG A N 1
ATOM 620 C CA . ARG A 1 84 ? 13.488 -7.999 -24.339 1.00 87.19 84 ARG A CA 1
ATOM 621 C C . ARG A 1 84 ? 13.078 -7.118 -25.512 1.00 87.19 84 ARG A C 1
ATOM 623 O O . ARG A 1 84 ? 13.355 -7.489 -26.656 1.00 87.19 84 ARG A O 1
ATOM 630 N N . PHE A 1 85 ? 12.444 -5.985 -25.222 1.00 82.38 85 PHE A N 1
ATOM 631 C CA . PHE A 1 85 ? 11.960 -5.029 -26.214 1.00 82.38 85 PHE A CA 1
ATOM 632 C C . PHE A 1 85 ? 12.853 -3.794 -26.378 1.00 82.38 85 PHE A C 1
ATOM 634 O O . PHE A 1 85 ? 12.445 -2.811 -27.000 1.00 82.38 85 PHE A O 1
ATOM 641 N N . ARG A 1 86 ? 14.090 -3.842 -25.867 1.00 75.06 86 ARG A N 1
ATOM 642 C CA . ARG A 1 86 ? 15.075 -2.789 -26.123 1.00 75.06 86 ARG A CA 1
ATOM 643 C C . ARG A 1 86 ? 15.381 -2.696 -27.628 1.00 75.06 86 ARG A C 1
ATOM 645 O O . ARG A 1 86 ? 15.568 -3.735 -28.269 1.00 75.06 86 ARG A O 1
ATOM 652 N N . PRO A 1 87 ? 15.470 -1.493 -28.214 1.00 66.62 87 PRO A N 1
ATOM 653 C CA . PRO A 1 87 ? 15.893 -1.340 -29.598 1.00 66.62 87 PRO A CA 1
ATOM 654 C C . PRO A 1 87 ? 17.354 -1.798 -29.738 1.00 66.62 87 PRO A C 1
ATOM 656 O O . PRO A 1 87 ? 18.267 -1.177 -29.205 1.00 66.62 87 PRO A O 1
ATOM 659 N N . VAL A 1 88 ? 17.575 -2.913 -30.444 1.00 58.94 88 VAL A N 1
ATOM 660 C CA . VAL A 1 88 ? 18.910 -3.518 -30.658 1.00 58.94 88 VAL A CA 1
ATOM 661 C C . VAL A 1 88 ? 19.752 -2.721 -31.673 1.00 58.94 88 VAL A C 1
ATOM 663 O O . VAL A 1 88 ? 20.972 -2.844 -31.705 1.00 58.94 88 VAL A O 1
ATOM 666 N N . TYR A 1 89 ? 19.126 -1.850 -32.469 1.00 50.28 89 TYR A N 1
ATOM 667 C CA . TYR A 1 89 ? 19.764 -1.110 -33.561 1.00 50.28 89 TYR A CA 1
ATOM 668 C C . TYR A 1 89 ? 19.794 0.398 -33.299 1.00 50.28 89 T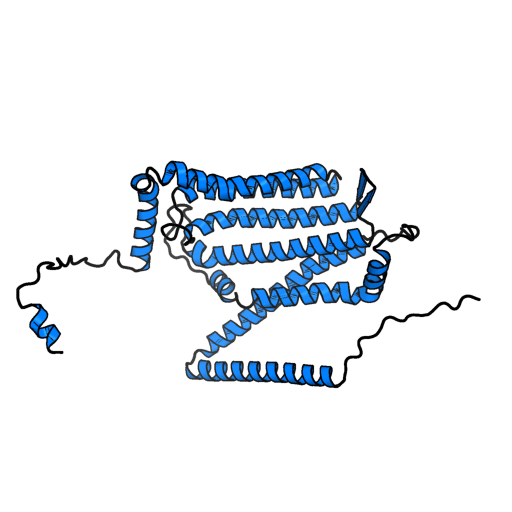YR A C 1
ATOM 670 O O . TYR A 1 89 ? 19.038 1.166 -33.880 1.00 50.28 89 TYR A O 1
ATOM 678 N N . LEU A 1 90 ? 20.717 0.830 -32.444 1.00 51.34 90 LEU A N 1
ATOM 679 C CA . LEU A 1 90 ? 21.279 2.181 -32.492 1.00 51.34 90 LEU A CA 1
ATOM 680 C C . LEU A 1 90 ? 22.798 2.060 -32.334 1.00 51.34 90 LEU A C 1
ATOM 682 O O . LEU A 1 90 ? 23.371 2.509 -31.349 1.00 51.34 90 LEU A O 1
ATOM 686 N N . LYS A 1 91 ? 23.454 1.435 -33.323 1.00 45.91 91 LYS A N 1
ATOM 687 C CA . LYS A 1 91 ? 24.924 1.429 -33.466 1.00 45.91 91 LYS A CA 1
ATOM 688 C C . LYS A 1 91 ? 25.513 2.830 -33.742 1.00 45.91 91 LYS A C 1
ATOM 690 O O . LYS A 1 91 ? 26.717 2.947 -33.901 1.00 45.91 91 LYS A O 1
ATOM 695 N N . PHE A 1 92 ? 24.679 3.875 -33.774 1.00 45.53 92 PHE A N 1
ATOM 696 C CA . PHE A 1 92 ? 25.059 5.262 -34.060 1.00 45.53 92 PHE A CA 1
ATOM 697 C C . PHE A 1 92 ? 24.334 6.270 -33.145 1.00 45.53 92 PHE A C 1
ATOM 699 O O . PHE A 1 92 ? 23.891 7.320 -33.600 1.00 45.53 92 PHE A O 1
ATOM 706 N N . ALA A 1 93 ? 24.109 5.938 -31.870 1.00 48.22 93 ALA A N 1
ATOM 707 C CA . ALA A 1 93 ? 23.686 6.948 -30.898 1.00 48.22 93 ALA A CA 1
ATOM 708 C C . ALA A 1 93 ? 24.940 7.650 -30.369 1.00 48.22 93 ALA A C 1
ATOM 710 O O . ALA A 1 93 ? 25.702 7.000 -29.667 1.00 48.22 93 ALA A O 1
ATOM 711 N N . ASP A 1 94 ? 25.130 8.913 -30.764 1.00 54.84 94 ASP A N 1
ATOM 712 C CA . ASP A 1 94 ? 26.080 9.903 -30.234 1.00 54.84 94 ASP A CA 1
ATOM 713 C C . ASP A 1 94 ? 27.182 9.347 -29.317 1.00 54.84 94 ASP A C 1
ATOM 715 O O . ASP A 1 94 ? 26.925 9.064 -28.145 1.00 54.84 94 ASP A O 1
ATOM 719 N N . GLU A 1 95 ? 28.435 9.354 -29.788 1.00 50.09 95 GLU A N 1
ATOM 720 C CA . GLU A 1 95 ? 29.669 9.121 -28.997 1.00 50.09 95 GLU A CA 1
ATOM 721 C C . GLU A 1 95 ? 29.811 10.051 -27.759 1.00 50.09 95 GLU A C 1
ATOM 723 O O . GLU A 1 95 ? 30.812 10.023 -27.052 1.00 50.09 95 GLU A O 1
ATOM 728 N N . ARG A 1 96 ? 28.816 10.907 -27.482 1.00 53.31 96 ARG A N 1
ATOM 729 C CA . ARG A 1 96 ? 28.735 11.845 -26.353 1.00 53.31 96 ARG A CA 1
ATOM 730 C C . ARG A 1 96 ? 27.581 11.553 -25.384 1.00 53.31 96 ARG A C 1
ATOM 732 O O . ARG A 1 96 ? 27.219 12.428 -24.597 1.00 53.31 96 ARG A O 1
ATOM 739 N N . SER A 1 97 ? 26.941 10.382 -25.435 1.00 62.38 97 SER A N 1
ATOM 740 C CA . SER A 1 97 ? 25.837 10.094 -24.510 1.00 62.38 97 SER A CA 1
ATOM 741 C C . SER A 1 97 ? 26.359 9.776 -23.098 1.00 62.38 97 SER A C 1
ATOM 743 O O . SER A 1 97 ? 27.116 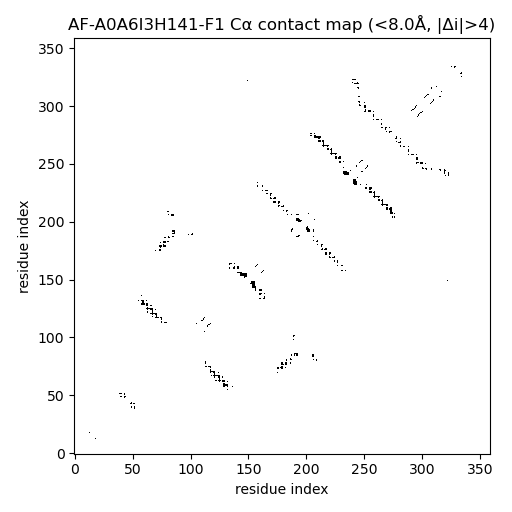8.829 -22.899 1.00 62.38 97 SER A O 1
ATOM 745 N N . ALA A 1 98 ? 25.906 10.527 -22.086 1.00 66.69 98 ALA A N 1
ATOM 746 C CA . ALA A 1 98 ? 26.274 10.326 -20.674 1.00 66.69 98 ALA A CA 1
ATOM 747 C C . ALA A 1 98 ? 25.928 8.922 -20.119 1.00 66.69 98 ALA A C 1
ATOM 749 O O . ALA A 1 98 ? 26.346 8.557 -19.023 1.00 66.69 98 ALA A O 1
ATOM 750 N N . PHE A 1 99 ? 25.164 8.126 -20.874 1.00 69.44 99 PHE A N 1
ATOM 751 C CA . PHE A 1 99 ? 24.671 6.808 -20.480 1.00 69.44 99 PHE A CA 1
ATOM 752 C C . PHE A 1 99 ? 25.478 5.636 -21.052 1.00 69.44 99 PHE A C 1
ATOM 754 O O . PHE A 1 99 ? 25.149 4.487 -20.759 1.00 69.44 99 PHE A O 1
ATOM 761 N N . GLU A 1 100 ? 26.529 5.883 -21.839 1.00 72.69 100 GLU A N 1
ATOM 762 C CA . GLU A 1 100 ? 27.329 4.807 -22.437 1.00 72.69 100 GLU A CA 1
ATOM 763 C C . GLU A 1 100 ? 28.027 3.941 -21.375 1.00 72.69 100 GLU A C 1
ATOM 765 O O . GLU A 1 100 ? 27.918 2.714 -21.416 1.00 72.69 100 GLU A O 1
ATOM 770 N N . GLN A 1 101 ? 28.641 4.565 -20.361 1.00 73.94 101 GLN A N 1
ATOM 771 C CA . GLN A 1 101 ? 29.256 3.855 -19.228 1.00 73.94 101 GLN A CA 1
ATOM 772 C C . GLN A 1 101 ? 28.232 3.011 -18.456 1.00 73.94 101 GLN A C 1
ATOM 774 O O . GLN A 1 101 ? 28.483 1.844 -18.157 1.00 73.94 101 GLN A O 1
ATOM 779 N N . TYR A 1 102 ? 27.040 3.557 -18.195 1.00 74.69 102 TYR A N 1
ATOM 780 C CA . TYR A 1 102 ? 25.961 2.822 -17.531 1.00 74.69 102 TYR A CA 1
ATOM 781 C C . TYR A 1 102 ? 25.477 1.635 -18.371 1.00 74.69 102 TYR A C 1
ATOM 783 O O . TYR A 1 102 ? 25.260 0.551 -17.832 1.00 74.69 102 TYR A O 1
ATOM 791 N N . ARG A 1 103 ? 25.353 1.797 -19.694 1.00 78.44 103 ARG A N 1
ATOM 792 C CA . ARG A 1 103 ? 24.949 0.711 -20.596 1.00 78.44 103 ARG A CA 1
ATOM 793 C C . ARG A 1 103 ? 25.981 -0.416 -20.618 1.00 78.44 103 ARG A C 1
ATOM 795 O O . ARG A 1 103 ? 25.593 -1.575 -20.516 1.00 78.44 103 ARG A O 1
ATOM 802 N N . GLN A 1 104 ? 27.273 -0.088 -20.689 1.00 78.31 104 GLN A N 1
ATOM 803 C CA . GLN A 1 104 ? 28.349 -1.084 -20.655 1.00 78.31 104 GLN A CA 1
ATOM 804 C C . GLN A 1 104 ? 28.355 -1.877 -19.339 1.00 78.31 104 GLN A C 1
ATOM 806 O O . GLN A 1 104 ? 28.461 -3.102 -19.375 1.00 78.31 104 GLN A O 1
ATOM 811 N N . LEU A 1 105 ? 28.173 -1.214 -18.190 1.00 78.06 105 LEU A N 1
ATOM 812 C CA . LEU A 1 105 ? 28.069 -1.885 -16.888 1.00 78.06 105 LEU A CA 1
ATOM 813 C C . LEU A 1 105 ? 26.849 -2.813 -16.811 1.00 78.06 105 LEU A C 1
ATOM 815 O O . LEU A 1 105 ? 26.968 -3.962 -16.381 1.00 78.06 105 LEU A O 1
ATOM 819 N N . VAL A 1 106 ? 25.683 -2.342 -17.261 1.00 78.50 106 VAL A N 1
ATOM 820 C CA . VAL A 1 106 ? 24.447 -3.138 -17.258 1.00 78.50 106 VAL A CA 1
ATOM 821 C C . VAL A 1 106 ? 24.547 -4.327 -18.215 1.00 78.50 106 VAL A C 1
ATOM 823 O O . VAL A 1 106 ? 24.084 -5.411 -17.869 1.00 78.50 106 VAL A O 1
ATOM 826 N N . ASP A 1 107 ? 25.175 -4.174 -19.382 1.00 81.56 107 ASP A N 1
ATOM 827 C CA . ASP A 1 107 ? 25.375 -5.279 -20.324 1.00 81.56 107 ASP A CA 1
ATOM 828 C C . ASP A 1 107 ? 26.373 -6.321 -19.783 1.00 81.56 107 ASP A C 1
ATOM 830 O O . ASP A 1 107 ? 26.109 -7.523 -19.891 1.00 81.56 107 ASP A O 1
ATOM 834 N N . GLN A 1 108 ? 27.466 -5.892 -19.134 1.00 84.94 108 GLN A N 1
ATOM 835 C CA . GLN A 1 108 ? 28.426 -6.795 -18.477 1.00 84.94 108 GLN A CA 1
ATOM 836 C C . GLN A 1 108 ? 27.783 -7.577 -17.325 1.00 84.94 108 GLN A C 1
ATOM 838 O O . GLN A 1 108 ? 28.014 -8.777 -17.175 1.00 84.94 108 GLN A O 1
ATOM 843 N N . LEU A 1 109 ? 26.929 -6.917 -16.540 1.00 84.56 109 LEU A N 1
ATOM 844 C CA . LEU A 1 109 ? 26.244 -7.508 -15.391 1.00 84.56 109 LEU A CA 1
ATOM 845 C C . LEU A 1 109 ? 24.829 -7.990 -15.716 1.00 84.56 109 LEU A C 1
ATOM 847 O O . LEU A 1 109 ? 24.064 -8.287 -14.804 1.00 84.56 109 LEU A O 1
ATOM 851 N N . ARG A 1 110 ? 24.454 -8.123 -16.993 1.00 83.38 110 ARG A N 1
ATOM 852 C CA . ARG A 1 110 ? 23.053 -8.314 -17.404 1.00 83.38 110 ARG A CA 1
ATOM 853 C C . ARG A 1 110 ? 22.349 -9.455 -16.677 1.00 83.38 110 ARG A C 1
ATOM 855 O O . ARG A 1 110 ? 21.231 -9.278 -16.207 1.00 83.38 110 ARG A O 1
ATOM 862 N N . LYS A 1 111 ? 22.983 -10.629 -16.590 1.00 84.56 111 LYS A N 1
ATOM 863 C CA . LYS A 1 111 ? 22.401 -11.789 -15.891 1.00 84.56 111 LYS A CA 1
ATOM 864 C C . LYS A 1 111 ? 22.264 -11.528 -14.389 1.00 84.56 111 LYS A C 1
ATOM 866 O O . LYS A 1 111 ? 21.232 -11.860 -13.816 1.00 84.56 111 LYS A O 1
ATOM 871 N N . ALA A 1 112 ? 23.270 -10.896 -13.783 1.00 85.88 112 ALA A N 1
ATOM 872 C CA . ALA A 1 112 ? 23.258 -10.536 -12.370 1.00 85.88 112 ALA A CA 1
ATOM 873 C C . ALA A 1 112 ? 22.190 -9.475 -12.063 1.00 85.88 112 ALA A C 1
ATOM 875 O O . ALA A 1 112 ? 21.492 -9.598 -11.070 1.00 85.88 112 ALA A O 1
ATOM 876 N N . VAL A 1 113 ? 21.985 -8.489 -12.939 1.00 87.50 113 VAL A N 1
ATOM 877 C CA . VAL A 1 113 ? 20.940 -7.466 -12.782 1.00 87.50 113 VAL A CA 1
ATOM 878 C C . VAL A 1 113 ? 19.549 -8.058 -13.013 1.00 87.50 113 VAL A C 1
ATOM 880 O O . VAL A 1 113 ? 18.660 -7.854 -12.195 1.00 87.50 113 VAL A O 1
ATOM 883 N N . MET A 1 114 ? 19.353 -8.830 -14.089 1.00 89.06 114 MET A N 1
ATOM 884 C CA . MET A 1 114 ? 18.042 -9.399 -14.435 1.00 89.06 114 MET A CA 1
ATOM 885 C C . MET A 1 114 ? 17.510 -10.396 -13.401 1.00 89.06 114 MET A C 1
ATOM 887 O O . MET A 1 114 ? 16.299 -10.535 -13.283 1.00 89.06 114 MET A O 1
ATOM 891 N N . ILE A 1 115 ? 18.394 -11.102 -12.692 1.00 92.06 115 ILE A N 1
ATOM 892 C CA . ILE A 1 115 ? 18.012 -12.117 -11.702 1.00 92.06 115 ILE A CA 1
ATOM 893 C C . ILE A 1 115 ? 18.216 -11.584 -10.281 1.00 92.06 115 ILE A C 1
ATOM 895 O O . ILE A 1 115 ? 17.315 -11.663 -9.453 1.00 92.06 115 ILE A O 1
ATOM 899 N N . GLY A 1 116 ? 19.380 -10.997 -10.003 1.00 93.94 116 GLY A N 1
ATOM 900 C CA . GLY A 1 116 ? 19.764 -10.550 -8.668 1.00 93.94 116 GLY A CA 1
ATOM 901 C C . GLY A 1 116 ? 18.936 -9.378 -8.153 1.00 93.94 116 GLY A C 1
ATOM 902 O O . GLY A 1 116 ? 18.542 -9.411 -6.994 1.00 93.94 116 GLY A O 1
ATOM 903 N N . VAL A 1 117 ? 18.609 -8.379 -8.988 1.00 94.62 117 VAL A N 1
ATOM 904 C CA . VAL A 1 117 ? 17.808 -7.225 -8.530 1.00 94.62 117 VAL A CA 1
ATOM 905 C C . VAL A 1 117 ? 16.380 -7.646 -8.154 1.00 94.62 117 VAL A C 1
ATOM 907 O O . VAL A 1 117 ? 15.983 -7.368 -7.023 1.00 94.62 117 VAL A O 1
ATOM 910 N N . PRO A 1 118 ? 15.611 -8.363 -9.002 1.00 96.75 118 PRO A N 1
ATOM 911 C CA . PRO A 1 118 ? 14.280 -8.834 -8.616 1.00 96.75 118 PRO A CA 1
ATOM 912 C C . PRO A 1 118 ? 14.281 -9.808 -7.433 1.00 96.75 118 PRO A C 1
ATOM 914 O O . PRO A 1 118 ? 13.366 -9.754 -6.614 1.00 96.75 118 PRO A O 1
ATOM 917 N N . LEU A 1 119 ? 15.288 -10.684 -7.312 1.00 97.75 119 LEU A N 1
ATOM 918 C CA . LEU A 1 119 ? 15.411 -11.586 -6.158 1.00 97.75 119 LEU A CA 1
ATOM 919 C C . LEU A 1 119 ? 15.710 -10.827 -4.867 1.00 97.75 119 LEU A C 1
ATOM 921 O O . LEU A 1 119 ? 15.092 -11.109 -3.847 1.00 97.75 119 LEU A O 1
ATOM 925 N N . ALA A 1 120 ? 16.622 -9.853 -4.905 1.00 97.56 120 ALA A N 1
ATOM 926 C CA . ALA A 1 120 ? 16.941 -9.033 -3.742 1.00 97.56 120 ALA A CA 1
ATOM 927 C C . ALA A 1 120 ? 15.723 -8.213 -3.297 1.00 97.56 120 ALA A C 1
ATOM 929 O O . ALA A 1 120 ? 15.376 -8.218 -2.120 1.00 97.56 120 ALA A O 1
ATOM 930 N N . LEU A 1 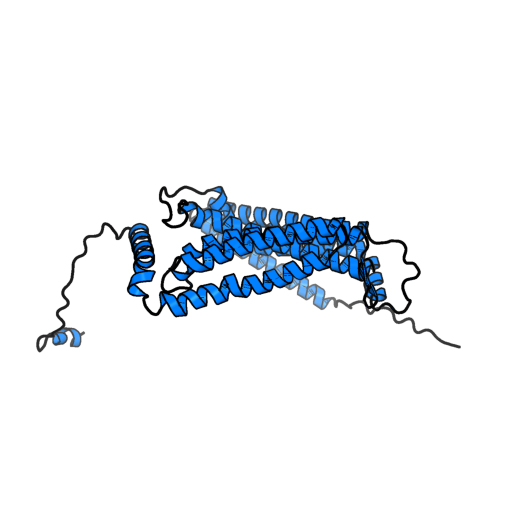121 ? 15.030 -7.569 -4.241 1.00 97.88 121 LEU A N 1
ATOM 931 C CA . LEU A 1 121 ? 13.798 -6.831 -3.958 1.00 97.88 121 LEU A CA 1
ATOM 932 C C . LEU A 1 121 ? 12.688 -7.744 -3.427 1.00 97.88 121 LEU A C 1
ATOM 934 O O . LEU A 1 121 ? 11.993 -7.366 -2.491 1.00 97.88 121 LEU A O 1
ATOM 938 N N . GLY A 1 122 ? 12.552 -8.951 -3.982 1.00 98.25 122 GLY A N 1
ATOM 939 C CA . GLY A 1 122 ? 11.620 -9.951 -3.473 1.00 98.25 122 GLY A CA 1
ATOM 940 C C . GLY A 1 122 ? 11.952 -10.384 -2.053 1.00 98.25 122 GLY A C 1
ATOM 941 O O . GLY A 1 122 ? 11.080 -10.347 -1.197 1.00 98.25 122 GLY A O 1
ATOM 942 N N . ALA A 1 123 ? 13.210 -10.706 -1.757 1.00 98.31 123 ALA A N 1
ATOM 943 C CA . ALA A 1 123 ? 13.630 -11.050 -0.401 1.00 98.31 123 ALA A CA 1
ATOM 944 C C . ALA A 1 123 ? 13.353 -9.909 0.595 1.00 98.31 123 ALA A C 1
ATOM 946 O O . ALA A 1 123 ? 12.838 -10.166 1.679 1.00 98.31 123 ALA A O 1
ATOM 947 N N . LEU A 1 124 ? 13.624 -8.652 0.218 1.00 98.31 124 LEU A N 1
ATOM 948 C CA . LEU A 1 124 ? 13.305 -7.483 1.046 1.00 98.31 124 LEU A CA 1
ATOM 949 C C . LEU A 1 124 ? 11.796 -7.329 1.272 1.00 98.31 124 LEU A C 1
ATOM 951 O O . LEU A 1 124 ? 11.375 -7.089 2.401 1.00 98.31 124 LEU A O 1
ATOM 955 N N . ALA A 1 125 ? 10.981 -7.509 0.231 1.00 97.94 125 ALA A N 1
ATOM 956 C CA . ALA A 1 125 ? 9.526 -7.496 0.357 1.00 97.94 125 ALA A CA 1
ATOM 957 C C . ALA A 1 125 ? 9.031 -8.637 1.263 1.00 97.94 125 ALA A C 1
ATOM 959 O O . ALA A 1 125 ? 8.196 -8.412 2.134 1.00 97.94 125 ALA A O 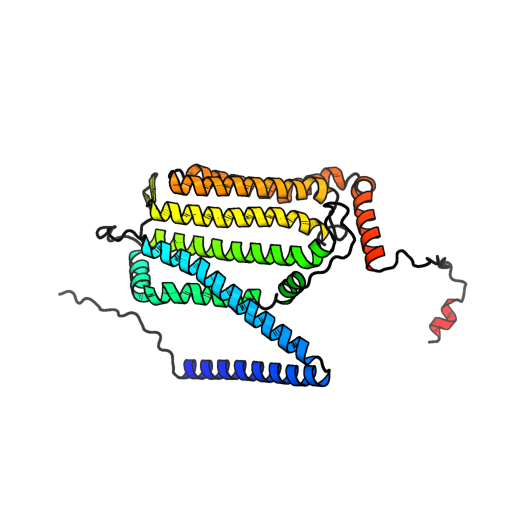1
ATOM 960 N N . GLY A 1 126 ? 9.611 -9.832 1.121 1.00 97.88 126 GLY A N 1
ATOM 961 C CA . GLY A 1 126 ? 9.376 -10.977 1.994 1.00 97.88 126 GLY A CA 1
ATOM 962 C C . GLY A 1 126 ? 9.635 -10.660 3.459 1.00 97.88 126 GLY A C 1
ATOM 963 O O . GLY A 1 126 ? 8.771 -10.887 4.304 1.00 97.88 126 GLY A O 1
ATOM 964 N N . LEU A 1 127 ? 10.809 -10.099 3.758 1.00 97.50 127 LEU A N 1
ATOM 965 C CA . LEU A 1 127 ? 11.194 -9.698 5.114 1.00 97.50 127 LEU A CA 1
ATOM 966 C C . LEU A 1 127 ? 10.277 -8.607 5.680 1.00 97.50 127 LEU A C 1
ATOM 968 O O . LEU A 1 127 ? 9.998 -8.616 6.874 1.00 97.50 127 LEU A O 1
ATOM 972 N N . ALA A 1 128 ? 9.796 -7.689 4.840 1.00 97.19 128 ALA A N 1
ATOM 973 C CA . ALA A 1 128 ? 8.893 -6.621 5.260 1.00 97.19 128 ALA A CA 1
ATOM 974 C C . ALA A 1 128 ? 7.471 -7.126 5.566 1.00 97.19 128 ALA A C 1
ATOM 976 O O . ALA A 1 128 ? 6.809 -6.601 6.459 1.00 97.19 128 ALA A O 1
ATOM 977 N N . VAL A 1 129 ? 6.985 -8.138 4.837 1.00 97.75 129 VAL A N 1
ATOM 978 C CA . VAL A 1 129 ? 5.604 -8.633 4.967 1.00 97.75 129 VAL A CA 1
ATOM 979 C C . VAL A 1 129 ? 5.484 -9.762 5.995 1.00 97.75 129 VAL A C 1
ATOM 981 O O . VAL A 1 129 ? 4.468 -9.833 6.680 1.00 97.75 129 VAL A O 1
ATOM 984 N N . ALA A 1 130 ? 6.506 -10.608 6.162 1.00 97.38 130 ALA A N 1
ATOM 985 C CA . ALA A 1 130 ? 6.462 -11.771 7.057 1.00 97.38 130 ALA A CA 1
ATOM 986 C C . ALA A 1 130 ? 6.023 -11.473 8.511 1.00 97.38 130 ALA A C 1
ATOM 988 O O . ALA A 1 130 ? 5.220 -12.247 9.039 1.00 97.38 130 ALA A O 1
ATOM 989 N N . PRO A 1 131 ? 6.439 -10.363 9.162 1.00 96.12 131 PRO A N 1
ATOM 990 C CA . PRO A 1 131 ? 5.979 -10.027 10.514 1.00 96.12 131 PRO A CA 1
ATOM 991 C C . PRO A 1 131 ? 4.464 -9.802 10.621 1.00 96.12 131 PRO A C 1
ATOM 993 O O . PRO A 1 131 ? 3.894 -9.984 11.691 1.00 96.12 131 PRO A O 1
ATOM 996 N N . ASN A 1 132 ? 3.792 -9.483 9.510 1.00 96.69 132 ASN A N 1
ATOM 997 C CA . ASN A 1 132 ? 2.349 -9.239 9.444 1.00 96.69 132 ASN A CA 1
ATOM 998 C C . ASN A 1 132 ? 1.521 -10.527 9.265 1.00 96.69 132 ASN A C 1
ATOM 1000 O O . ASN A 1 132 ? 0.361 -10.474 8.854 1.00 96.69 132 ASN A O 1
ATOM 1004 N N . TRP A 1 133 ? 2.091 -11.695 9.578 1.00 96.75 133 TRP A N 1
ATOM 1005 C CA . TRP A 1 133 ? 1.413 -12.996 9.514 1.00 96.75 133 TRP A CA 1
ATOM 1006 C C . TRP A 1 133 ? 0.070 -13.017 10.262 1.00 96.75 133 TRP A C 1
ATOM 1008 O O . TRP A 1 133 ? -0.878 -13.641 9.786 1.00 96.75 133 TRP A O 1
ATOM 1018 N N . GLY A 1 134 ? -0.035 -12.293 11.384 1.00 97.44 134 GLY A N 1
ATOM 1019 C CA . GLY A 1 134 ? -1.258 -12.198 12.183 1.00 97.44 134 GLY A CA 1
ATOM 1020 C C . GLY A 1 134 ? -2.434 -11.572 11.428 1.00 97.44 134 GLY A C 1
ATOM 1021 O O . GLY A 1 134 ? -3.565 -12.016 11.604 1.00 97.44 134 GLY A O 1
ATOM 1022 N N . ILE A 1 135 ? -2.178 -10.615 10.527 1.00 97.50 135 ILE A N 1
ATOM 1023 C CA . ILE A 1 135 ? -3.217 -10.008 9.676 1.00 97.50 135 ILE A CA 1
ATOM 1024 C C . ILE A 1 135 ? -3.760 -11.050 8.693 1.00 97.50 135 ILE A C 1
ATOM 1026 O O . ILE A 1 135 ? -4.970 -11.210 8.547 1.00 97.50 135 ILE A O 1
ATOM 1030 N N . VAL A 1 136 ? -2.866 -11.804 8.046 1.00 97.19 136 VAL A N 1
ATOM 1031 C CA . VAL A 1 136 ? -3.250 -12.811 7.047 1.00 97.19 136 VAL A CA 1
ATOM 1032 C C . VAL A 1 136 ? -3.990 -13.980 7.694 1.00 97.19 136 VAL A C 1
ATOM 1034 O O . VAL A 1 136 ? -5.023 -14.403 7.182 1.00 97.19 136 VAL A O 1
ATOM 1037 N N . LEU A 1 137 ? -3.504 -14.493 8.828 1.00 97.00 137 LEU A N 1
ATOM 1038 C CA . LEU A 1 137 ? -4.196 -15.576 9.529 1.00 97.00 137 LEU A CA 1
ATOM 1039 C C . LEU A 1 137 ? -5.552 -15.132 10.078 1.00 97.00 137 LEU A C 1
ATOM 1041 O O . LEU A 1 137 ? -6.504 -15.903 9.974 1.00 97.00 137 LEU A O 1
ATOM 1045 N N . SER A 1 138 ? -5.658 -13.908 10.599 1.00 96.88 138 SER A N 1
ATOM 1046 C CA . SER A 1 138 ? -6.936 -13.348 11.051 1.00 96.88 138 SER A CA 1
ATOM 1047 C C . SER A 1 138 ? -7.939 -13.225 9.902 1.00 96.88 138 SER A C 1
ATOM 1049 O O . SER A 1 138 ? -9.097 -13.589 10.065 1.00 96.88 138 SER A O 1
ATOM 1051 N N . TYR A 1 139 ? -7.499 -12.812 8.709 1.00 97.75 139 TYR A N 1
ATOM 1052 C CA . TYR A 1 139 ? -8.353 -12.784 7.517 1.00 97.75 139 TYR A CA 1
ATOM 1053 C C . TYR A 1 139 ? -8.812 -14.184 7.079 1.00 97.75 139 TYR A C 1
ATOM 1055 O O . TYR A 1 139 ? -9.979 -14.381 6.729 1.00 97.75 139 TYR A O 1
ATOM 1063 N N . LEU A 1 140 ? -7.907 -15.169 7.089 1.00 97.12 140 LEU A N 1
ATOM 1064 C CA . LEU A 1 140 ? -8.218 -16.546 6.688 1.00 97.12 140 LEU A CA 1
ATOM 1065 C C . LEU A 1 140 ? -9.145 -17.259 7.682 1.00 97.12 140 LEU A C 1
ATOM 1067 O O . LEU A 1 140 ? -9.938 -18.097 7.263 1.00 97.12 140 LEU A O 1
ATOM 1071 N N . ASN A 1 141 ? -9.065 -16.909 8.966 1.00 96.88 141 ASN A N 1
ATOM 1072 C CA . ASN A 1 141 ? -9.864 -17.493 10.049 1.00 96.88 141 ASN A CA 1
ATOM 1073 C C . ASN A 1 141 ? -10.932 -16.522 10.581 1.00 96.88 141 ASN A C 1
ATOM 1075 O O . ASN A 1 141 ? -11.346 -16.620 11.736 1.00 96.88 141 ASN A O 1
ATOM 1079 N N . ARG A 1 142 ? -11.355 -15.557 9.759 1.00 96.94 142 ARG A N 1
ATOM 1080 C CA . ARG A 1 142 ? -12.309 -14.525 10.169 1.00 96.94 142 ARG A CA 1
ATOM 1081 C C . ARG A 1 142 ? -13.663 -15.118 10.551 1.00 96.94 142 ARG A C 1
ATOM 1083 O O . ARG A 1 142 ? -14.139 -16.069 9.933 1.00 96.94 142 ARG A O 1
ATOM 1090 N N . THR A 1 143 ? -14.297 -14.503 11.540 1.00 95.88 143 THR A N 1
ATOM 1091 C CA . THR A 1 143 ? -15.657 -14.817 11.994 1.00 95.88 143 THR A CA 1
ATOM 1092 C C . THR A 1 143 ? -16.479 -13.534 12.046 1.00 95.88 143 THR A C 1
ATOM 1094 O O . THR A 1 143 ? -15.920 -12.448 12.190 1.00 95.88 143 THR A O 1
ATOM 1097 N N . THR A 1 144 ? -17.793 -13.646 11.866 1.00 94.81 144 THR A N 1
ATOM 1098 C CA . THR A 1 144 ? -18.715 -12.503 11.930 1.00 94.81 144 THR A CA 1
ATOM 1099 C C . THR A 1 144 ? -19.011 -12.141 13.376 1.00 94.81 144 THR A C 1
ATOM 1101 O O . THR A 1 144 ? -19.206 -13.042 14.195 1.00 94.81 144 THR A O 1
ATOM 1104 N N . PHE A 1 145 ? -19.129 -10.848 13.669 1.00 92.81 145 PHE A N 1
ATOM 1105 C CA . PHE A 1 145 ? -19.583 -10.388 14.983 1.00 92.81 145 PHE A CA 1
ATOM 1106 C C . PHE A 1 145 ? -21.114 -10.392 15.085 1.00 92.81 145 PHE A C 1
ATOM 1108 O O . PHE A 1 145 ? -21.646 -10.562 16.177 1.00 92.81 145 PHE A O 1
ATOM 1115 N N . GLY A 1 146 ? -21.825 -10.269 13.956 1.00 92.38 146 GLY A N 1
ATOM 1116 C CA . GLY A 1 146 ? -23.290 -10.206 13.917 1.00 92.38 146 GLY A CA 1
ATOM 1117 C C . GLY A 1 146 ? -23.847 -8.800 14.154 1.00 92.38 146 GLY A C 1
ATOM 1118 O O . GLY A 1 146 ? -25.062 -8.621 14.181 1.00 92.38 146 GLY A O 1
ATOM 1119 N N . ASP A 1 147 ? -22.961 -7.815 14.283 1.00 92.25 147 ASP A N 1
ATOM 1120 C CA . ASP A 1 147 ? -23.269 -6.404 14.460 1.00 92.25 147 ASP A CA 1
ATOM 1121 C C . ASP A 1 147 ? -22.631 -5.599 13.332 1.00 92.25 147 ASP A C 1
ATOM 1123 O O . ASP A 1 147 ? -21.478 -5.831 12.956 1.00 92.25 147 ASP A O 1
ATOM 1127 N N . THR A 1 148 ? -23.379 -4.630 12.811 1.00 95.25 148 THR A N 1
ATOM 1128 C CA . THR A 1 148 ? -22.949 -3.791 11.691 1.00 95.25 148 THR A CA 1
ATOM 1129 C C . THR A 1 148 ? -22.679 -2.363 12.120 1.00 95.25 148 THR A C 1
ATOM 1131 O O . THR A 1 148 ? -23.367 -1.821 12.989 1.00 95.25 148 THR A O 1
ATOM 1134 N N . ASP A 1 149 ? -21.730 -1.717 11.453 1.00 94.44 149 ASP A N 1
ATOM 1135 C CA . ASP A 1 149 ? -21.458 -0.305 11.660 1.00 94.44 149 ASP A CA 1
ATOM 1136 C C . ASP A 1 149 ? -22.621 0.579 11.138 1.00 94.44 149 ASP A C 1
ATOM 1138 O O . ASP A 1 149 ? -23.258 0.260 10.130 1.00 94.44 149 ASP A O 1
ATOM 1142 N N . PRO A 1 150 ? -22.917 1.715 11.793 1.00 92.81 150 PRO A N 1
ATOM 1143 C CA . PRO A 1 150 ? -24.048 2.576 11.438 1.00 92.81 150 PRO A CA 1
ATOM 1144 C C . PRO A 1 150 ? -23.808 3.473 10.210 1.00 92.81 150 PRO A C 1
ATOM 1146 O O . PRO A 1 150 ? -24.697 4.248 9.852 1.00 92.81 150 PRO A O 1
ATOM 1149 N N . GLN A 1 151 ? -22.617 3.447 9.604 1.00 95.00 151 GLN A N 1
ATOM 1150 C CA . GLN A 1 151 ? -22.236 4.334 8.505 1.00 95.00 151 GLN A CA 1
ATOM 1151 C C . GLN A 1 151 ? -22.238 3.622 7.146 1.00 95.00 151 GLN A C 1
ATOM 1153 O O . GLN A 1 151 ? -22.863 4.111 6.207 1.00 95.00 151 GLN A O 1
ATOM 1158 N N . PHE A 1 152 ? -21.552 2.487 7.031 1.00 96.38 152 PHE A N 1
ATOM 1159 C CA . PHE A 1 152 ? -21.457 1.675 5.819 1.00 96.38 152 PHE A CA 1
ATOM 1160 C C . PHE A 1 152 ? -22.312 0.403 5.880 1.00 96.38 152 PHE A C 1
ATOM 1162 O O . PHE A 1 152 ? -22.544 -0.203 4.833 1.00 96.38 152 PHE A O 1
ATOM 1169 N N . GLY A 1 153 ? -22.814 0.014 7.058 1.00 95.94 153 GLY A N 1
ATOM 1170 C CA . GLY A 1 153 ? -23.633 -1.189 7.224 1.00 95.94 153 GLY A CA 1
ATOM 1171 C C . GLY A 1 153 ? -22.840 -2.487 7.058 1.00 95.94 153 GLY A C 1
ATOM 1172 O O . GLY A 1 153 ? -23.408 -3.510 6.678 1.00 95.94 153 GLY A O 1
ATOM 1173 N N . LEU A 1 154 ? -21.530 -2.446 7.292 1.00 96.88 154 LEU A N 1
ATOM 1174 C CA . LEU A 1 154 ? -20.629 -3.588 7.219 1.00 96.88 154 LEU A CA 1
ATOM 1175 C C . LEU A 1 154 ? -20.488 -4.224 8.603 1.00 96.88 154 LEU A C 1
ATOM 1177 O O . LEU A 1 154 ? -20.486 -3.529 9.618 1.00 96.88 154 LEU A O 1
ATOM 1181 N N . ASP A 1 155 ? -20.360 -5.552 8.652 1.00 96.88 155 ASP A N 1
ATOM 1182 C CA . ASP A 1 155 ? -20.082 -6.256 9.909 1.00 96.88 155 ASP A CA 1
ATOM 1183 C C . ASP A 1 155 ? -18.752 -5.770 10.499 1.00 96.88 155 ASP A C 1
ATOM 1185 O O . ASP A 1 155 ? -17.790 -5.517 9.767 1.00 96.88 155 ASP A O 1
ATOM 1189 N N . ILE A 1 156 ? -18.669 -5.680 11.826 1.00 95.12 156 ILE A N 1
ATOM 1190 C CA . ILE A 1 156 ? -17.440 -5.289 12.533 1.00 95.12 156 ILE A CA 1
ATOM 1191 C C . ILE A 1 156 ? -16.246 -6.183 12.129 1.00 95.12 156 ILE A C 1
ATOM 1193 O O . ILE A 1 156 ? -15.105 -5.710 12.079 1.00 95.12 156 ILE A O 1
ATOM 1197 N N . SER A 1 157 ? -16.492 -7.440 11.734 1.00 96.06 157 SER A N 1
ATOM 1198 C CA . SER A 1 157 ? -15.481 -8.365 11.209 1.00 96.06 157 SER A CA 1
ATOM 1199 C C . SER A 1 157 ? -14.723 -7.807 10.009 1.00 96.06 157 SER A C 1
ATOM 1201 O O . SER A 1 157 ? -13.540 -8.111 9.839 1.00 96.06 157 SER A O 1
ATOM 1203 N N . PHE A 1 158 ? -15.371 -6.982 9.181 1.00 97.50 158 PHE A N 1
ATOM 1204 C CA . PHE A 1 158 ? -14.726 -6.328 8.049 1.00 97.50 158 PHE A CA 1
ATOM 1205 C C . PHE A 1 158 ? -13.585 -5.424 8.523 1.00 97.50 158 PHE A C 1
ATOM 1207 O O . PHE A 1 158 ? -12.475 -5.527 8.009 1.00 97.50 158 PHE A O 1
ATOM 1214 N N . TYR A 1 159 ? -13.817 -4.595 9.540 1.00 96.12 159 TYR A N 1
ATOM 1215 C CA . TYR A 1 159 ? -12.830 -3.630 10.034 1.00 96.12 159 TYR A CA 1
ATOM 1216 C C . TYR A 1 159 ? -11.673 -4.290 10.788 1.00 96.12 159 TYR A C 1
ATOM 1218 O O . TYR A 1 159 ? -10.538 -3.830 10.691 1.00 96.12 159 TYR A O 1
ATOM 1226 N N . ILE A 1 160 ? -11.944 -5.380 11.512 1.00 94.94 160 ILE A N 1
ATOM 1227 C CA . ILE A 1 160 ? -10.936 -6.064 12.334 1.00 94.94 160 ILE A CA 1
ATOM 1228 C C . ILE A 1 160 ? -10.103 -7.052 11.505 1.00 94.94 160 ILE A C 1
ATOM 1230 O O . ILE A 1 160 ? -8.886 -7.126 11.679 1.00 94.94 160 ILE A O 1
ATOM 1234 N N . PHE A 1 161 ? -10.730 -7.812 10.598 1.00 96.81 161 PHE A N 1
ATOM 1235 C CA . PHE A 1 161 ? -10.069 -8.923 9.902 1.00 96.81 161 PHE A CA 1
ATOM 1236 C C . PHE A 1 161 ? -9.801 -8.661 8.418 1.00 96.81 161 PHE A C 1
ATOM 1238 O O . PHE A 1 161 ? -8.756 -9.066 7.909 1.00 96.81 161 PHE A O 1
ATOM 1245 N N . GLU A 1 162 ? -10.723 -8.017 7.700 1.00 97.56 162 GLU A N 1
ATOM 1246 C CA . GLU A 1 162 ? -10.637 -7.904 6.238 1.00 97.56 162 GLU A CA 1
ATOM 1247 C C . GLU A 1 162 ? -9.915 -6.643 5.768 1.00 97.56 162 GLU A C 1
ATOM 1249 O O . GLU A 1 162 ? -9.021 -6.712 4.924 1.00 97.56 162 GLU A O 1
ATOM 1254 N N . LEU A 1 163 ? -10.263 -5.494 6.339 1.00 97.69 163 LEU A N 1
ATOM 1255 C CA . LEU A 1 163 ? -9.731 -4.197 5.954 1.00 97.69 163 LEU A CA 1
ATOM 1256 C C . LEU A 1 163 ? -8.198 -4.130 6.096 1.00 97.69 163 LEU A C 1
ATOM 1258 O O . LEU A 1 163 ? -7.551 -3.758 5.113 1.00 97.69 163 LEU A O 1
ATOM 1262 N N . PRO A 1 164 ? -7.569 -4.566 7.2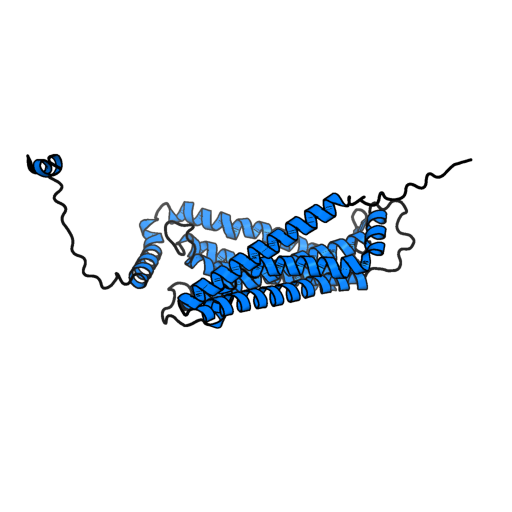12 1.00 97.56 164 PRO A N 1
ATOM 1263 C CA . PRO A 1 164 ? -6.109 -4.560 7.322 1.00 97.56 164 PRO A CA 1
ATOM 1264 C C . PRO A 1 164 ? -5.432 -5.459 6.279 1.00 97.56 164 PRO A C 1
ATOM 1266 O O . PRO A 1 164 ? -4.366 -5.122 5.760 1.00 97.56 164 PRO A O 1
ATOM 1269 N N . PHE A 1 165 ? -6.063 -6.585 5.922 1.00 98.06 165 PHE A N 1
ATOM 1270 C CA . PHE A 1 165 ? -5.567 -7.477 4.876 1.00 98.06 165 PHE A CA 1
ATOM 1271 C C . PHE A 1 165 ? -5.643 -6.822 3.493 1.00 98.06 165 PHE A C 1
ATOM 1273 O O . PHE A 1 165 ? -4.650 -6.834 2.762 1.00 98.06 165 PHE A O 1
ATOM 1280 N N . TYR A 1 166 ? -6.779 -6.213 3.135 1.00 98.25 166 TYR A N 1
ATOM 1281 C CA . TYR A 1 166 ? -6.930 -5.538 1.845 1.00 98.25 166 TYR A CA 1
ATOM 1282 C C . TYR A 1 166 ? -5.996 -4.330 1.712 1.00 98.25 166 TYR A C 1
ATOM 1284 O O . TYR A 1 166 ? -5.364 -4.178 0.666 1.00 98.25 166 TYR A O 1
ATOM 1292 N N . ILE A 1 167 ? -5.838 -3.525 2.769 1.00 97.81 167 ILE A N 1
ATOM 1293 C CA . ILE A 1 167 ? -4.876 -2.412 2.800 1.00 97.81 167 ILE A CA 1
ATOM 1294 C C . ILE A 1 167 ? -3.450 -2.938 2.600 1.00 97.81 167 ILE A C 1
ATOM 1296 O O . ILE A 1 167 ? -2.721 -2.437 1.742 1.00 97.81 167 ILE A O 1
ATOM 1300 N N . GLY A 1 168 ? -3.060 -3.992 3.328 1.00 97.88 168 GLY A N 1
ATOM 1301 C CA . GLY A 1 168 ? -1.744 -4.617 3.184 1.00 97.88 168 GLY A CA 1
ATOM 1302 C C . GLY A 1 168 ? -1.493 -5.167 1.776 1.00 97.88 168 GLY A C 1
ATOM 1303 O O . GLY A 1 168 ? -0.425 -4.944 1.202 1.00 97.88 168 GLY A O 1
ATOM 1304 N N . LEU A 1 169 ? -2.486 -5.834 1.182 1.00 98.38 169 LEU A N 1
ATOM 1305 C CA . LEU A 1 169 ? -2.405 -6.392 -0.169 1.00 98.38 169 LEU A CA 1
ATOM 1306 C C . LEU A 1 169 ? -2.281 -5.298 -1.237 1.00 98.38 169 LEU A C 1
ATOM 1308 O O . LEU A 1 169 ? -1.419 -5.385 -2.115 1.00 98.38 169 LEU A O 1
ATOM 1312 N N . VAL A 1 170 ? -3.118 -4.260 -1.168 1.00 98.50 170 VAL A N 1
ATOM 1313 C CA . VAL A 1 170 ? -3.069 -3.132 -2.107 1.00 98.50 170 VAL A CA 1
ATOM 1314 C C . VAL A 1 170 ? -1.759 -2.359 -1.955 1.00 98.50 170 VAL A C 1
ATOM 1316 O O . VAL A 1 170 ? -1.132 -2.037 -2.965 1.00 98.50 170 VAL A O 1
ATOM 1319 N N . GLY A 1 171 ? -1.288 -2.138 -0.724 1.00 98.25 171 GLY A N 1
ATOM 1320 C CA . GLY A 1 171 ? 0.012 -1.522 -0.448 1.00 98.25 171 GLY A CA 1
ATOM 1321 C C . GLY A 1 171 ? 1.181 -2.324 -1.030 1.00 98.25 171 GLY A C 1
ATOM 1322 O O . GLY A 1 171 ? 2.055 -1.759 -1.693 1.00 98.25 171 GLY A O 1
ATOM 1323 N N . PHE A 1 172 ? 1.162 -3.650 -0.870 1.00 98.56 172 PHE A N 1
ATOM 1324 C CA . PHE A 1 172 ? 2.155 -4.555 -1.454 1.00 98.56 172 PHE A CA 1
ATOM 1325 C C . PHE A 1 172 ? 2.173 -4.487 -2.991 1.00 98.56 172 PHE A C 1
ATOM 1327 O O . PHE A 1 172 ? 3.239 -4.331 -3.594 1.00 98.56 172 PHE A O 1
ATOM 1334 N N . LEU A 1 173 ? 1.003 -4.555 -3.636 1.00 98.56 173 LEU A N 1
ATOM 1335 C CA . LEU A 1 173 ? 0.887 -4.468 -5.097 1.00 98.56 173 LEU A CA 1
ATOM 1336 C C . LEU A 1 173 ? 1.295 -3.088 -5.627 1.00 98.56 173 LEU A C 1
ATOM 1338 O O . LEU A 1 173 ? 2.000 -3.003 -6.633 1.00 98.56 173 LEU A O 1
ATOM 1342 N N . SER A 1 174 ? 0.904 -2.020 -4.931 1.00 98.50 174 SER A N 1
ATOM 1343 C CA . SER A 1 174 ? 1.314 -0.643 -5.217 1.00 98.50 174 SER A CA 1
ATOM 1344 C C . SER A 1 174 ? 2.839 -0.517 -5.238 1.00 98.50 174 SER A C 1
ATOM 1346 O O . SER A 1 174 ? 3.406 -0.053 -6.231 1.00 98.50 174 SER A O 1
ATOM 1348 N N . ALA A 1 175 ? 3.520 -1.013 -4.197 1.00 98.38 175 ALA A N 1
ATOM 1349 C CA . ALA A 1 175 ? 4.978 -1.017 -4.131 1.00 98.38 175 ALA A CA 1
ATOM 1350 C C . ALA A 1 175 ? 5.601 -1.845 -5.268 1.00 98.38 175 ALA A C 1
ATOM 1352 O O . ALA A 1 175 ? 6.524 -1.378 -5.939 1.00 98.38 175 ALA A O 1
ATOM 1353 N N . ALA A 1 176 ? 5.073 -3.043 -5.543 1.00 98.44 176 ALA A N 1
ATOM 1354 C CA . ALA A 1 176 ? 5.575 -3.910 -6.607 1.00 98.44 176 ALA A CA 1
ATOM 1355 C C . ALA A 1 176 ? 5.458 -3.256 -7.996 1.00 98.44 176 ALA A C 1
ATOM 1357 O O . ALA A 1 176 ? 6.430 -3.244 -8.758 1.00 98.44 176 ALA A O 1
ATOM 1358 N N . PHE A 1 177 ? 4.301 -2.670 -8.324 1.00 98.56 177 PHE A N 1
ATOM 1359 C CA . PHE A 1 177 ? 4.087 -1.999 -9.607 1.00 98.56 177 PHE A CA 1
ATOM 1360 C C . PHE A 1 177 ? 4.864 -0.694 -9.730 1.00 98.56 177 PHE A C 1
ATOM 1362 O O . PHE A 1 177 ? 5.394 -0.423 -10.807 1.00 98.56 177 PHE A O 1
ATOM 1369 N N . LEU A 1 178 ? 4.996 0.086 -8.653 1.00 98.19 178 LEU A N 1
ATOM 1370 C CA . LEU A 1 178 ? 5.815 1.295 -8.659 1.00 98.19 178 LEU A CA 1
ATOM 1371 C C . LEU A 1 178 ? 7.283 0.957 -8.930 1.00 98.19 178 LEU A C 1
ATOM 1373 O O . LEU A 1 178 ? 7.900 1.537 -9.822 1.00 98.19 178 LEU A O 1
ATOM 1377 N N . ILE A 1 179 ? 7.838 -0.031 -8.225 1.00 98.06 179 ILE A N 1
ATOM 1378 C CA . ILE A 1 179 ? 9.221 -0.467 -8.444 1.00 98.06 179 ILE A CA 1
ATOM 1379 C C . ILE A 1 179 ? 9.394 -1.053 -9.851 1.00 98.06 179 ILE A C 1
ATOM 1381 O O . ILE A 1 179 ? 10.358 -0.712 -10.537 1.00 98.06 179 ILE A O 1
ATOM 1385 N N . ALA A 1 180 ? 8.451 -1.867 -10.335 1.00 97.44 180 ALA A N 1
ATOM 1386 C CA . ALA A 1 180 ? 8.479 -2.373 -11.707 1.00 97.44 180 ALA A CA 1
ATOM 1387 C C . ALA A 1 180 ? 8.431 -1.240 -12.749 1.00 97.44 180 ALA A C 1
ATOM 1389 O O . ALA A 1 180 ? 9.147 -1.299 -13.751 1.00 97.44 180 ALA A O 1
ATOM 1390 N N . LEU A 1 181 ? 7.631 -0.195 -12.507 1.00 96.62 181 LEU A N 1
ATOM 1391 C CA . LEU A 1 181 ? 7.532 0.991 -13.358 1.00 96.62 181 LEU A CA 1
ATOM 1392 C C . LEU A 1 181 ? 8.856 1.761 -13.390 1.00 96.62 181 LEU A C 1
ATOM 1394 O O . LEU A 1 181 ? 9.322 2.118 -14.475 1.00 96.62 181 LEU A O 1
ATOM 1398 N N . LEU A 1 182 ? 9.482 1.977 -12.231 1.00 96.19 182 LEU A N 1
ATOM 1399 C CA . LEU A 1 182 ? 10.771 2.662 -12.114 1.00 96.19 182 LEU A CA 1
ATOM 1400 C C . LEU A 1 182 ? 11.891 1.877 -12.805 1.00 96.19 182 LEU A C 1
ATOM 1402 O O . LEU A 1 182 ? 12.632 2.445 -13.609 1.00 96.19 182 LEU A O 1
ATOM 1406 N N . LEU A 1 183 ? 11.976 0.565 -12.565 1.00 94.12 183 LEU A N 1
ATOM 1407 C CA . LEU A 1 183 ? 12.960 -0.313 -13.202 1.00 94.12 183 LEU A CA 1
ATOM 1408 C C . LEU A 1 183 ? 12.798 -0.335 -14.727 1.00 94.12 183 LEU A C 1
ATOM 1410 O O . LEU A 1 183 ? 13.772 -0.135 -15.457 1.00 94.12 183 LEU A O 1
ATOM 1414 N N . ALA A 1 184 ? 11.573 -0.536 -15.222 1.00 92.62 184 ALA A N 1
ATOM 1415 C CA . ALA A 1 184 ? 11.292 -0.552 -16.656 1.00 92.62 184 ALA A CA 1
ATOM 1416 C C . ALA A 1 184 ? 11.609 0.799 -17.314 1.00 92.62 184 ALA A C 1
ATOM 1418 O O . ALA A 1 184 ? 12.242 0.842 -18.372 1.00 92.62 184 ALA A O 1
ATOM 1419 N N . SER A 1 185 ? 11.226 1.906 -16.671 1.00 91.25 185 SER A N 1
ATOM 1420 C CA . SER A 1 185 ? 11.523 3.260 -17.154 1.00 91.25 185 SER A CA 1
ATOM 1421 C C . SER A 1 185 ? 13.029 3.512 -17.210 1.00 91.25 185 SER A C 1
ATOM 1423 O O . SER A 1 185 ? 13.527 3.986 -18.231 1.00 91.25 185 SER A O 1
ATOM 1425 N N . GLY A 1 186 ? 13.771 3.118 -16.170 1.00 89.19 186 GLY A N 1
ATOM 1426 C CA . GLY A 1 186 ? 15.229 3.220 -16.124 1.00 89.19 186 GLY A CA 1
ATOM 1427 C C . GLY A 1 186 ? 15.903 2.473 -17.276 1.00 89.19 186 GLY A C 1
ATOM 1428 O O . GLY A 1 186 ? 16.719 3.053 -17.993 1.00 89.19 186 GLY A O 1
ATOM 1429 N N . VAL A 1 187 ? 15.503 1.224 -17.538 1.00 89.06 187 VAL A N 1
ATOM 1430 C CA . VAL A 1 187 ? 16.014 0.450 -18.684 1.00 89.06 187 VAL A CA 1
ATOM 1431 C C . VAL A 1 187 ? 15.681 1.140 -20.010 1.00 89.06 187 VAL A C 1
ATOM 1433 O O . VAL A 1 187 ? 16.556 1.294 -20.862 1.00 89.06 187 VAL A O 1
ATOM 1436 N N . HIS A 1 188 ? 14.451 1.614 -20.201 1.00 87.38 188 HIS A N 1
ATOM 1437 C CA . HIS A 1 188 ? 14.074 2.294 -21.441 1.00 87.38 188 HIS A CA 1
ATOM 1438 C C . HIS A 1 188 ? 14.820 3.616 -21.669 1.00 87.38 188 HIS A C 1
ATOM 1440 O O . HIS A 1 188 ? 15.137 3.927 -22.820 1.00 87.38 188 HIS A O 1
ATOM 1446 N N . ILE A 1 189 ? 15.153 4.358 -20.611 1.00 84.69 189 ILE A N 1
ATOM 1447 C CA . ILE A 1 189 ? 15.979 5.570 -20.693 1.00 84.69 189 ILE A CA 1
ATOM 1448 C C . ILE A 1 189 ? 17.431 5.200 -21.032 1.00 84.69 189 ILE A C 1
ATOM 1450 O O . ILE A 1 189 ? 17.969 5.693 -22.024 1.00 84.69 189 ILE A O 1
ATOM 1454 N N . ILE A 1 190 ? 18.041 4.262 -20.294 1.00 82.81 190 ILE A N 1
ATOM 1455 C CA . ILE A 1 190 ? 19.443 3.843 -20.489 1.00 82.81 190 ILE A CA 1
ATOM 1456 C C . ILE A 1 190 ? 19.672 3.275 -21.897 1.00 82.81 190 ILE A C 1
ATOM 1458 O O . ILE A 1 190 ? 20.686 3.566 -22.535 1.00 82.81 190 ILE A O 1
ATOM 1462 N N . TYR A 1 191 ? 18.730 2.492 -22.432 1.00 78.06 191 TYR A N 1
ATOM 1463 C CA . TYR A 1 191 ? 18.824 1.918 -23.780 1.00 78.06 191 TYR A CA 1
ATOM 1464 C C . TYR A 1 191 ? 18.293 2.846 -24.892 1.00 78.06 191 TYR A C 1
ATOM 1466 O O . TYR A 1 191 ? 18.217 2.437 -26.049 1.00 78.06 191 TYR A O 1
ATOM 1474 N N . GLY A 1 192 ? 17.966 4.107 -24.579 1.00 70.75 192 GLY A N 1
ATOM 1475 C CA . GLY A 1 192 ? 17.594 5.127 -25.569 1.00 70.75 192 GLY A CA 1
ATOM 1476 C C . GLY A 1 192 ? 16.246 4.882 -26.252 1.00 70.75 192 GLY A C 1
ATOM 1477 O O . GLY A 1 192 ? 16.024 5.356 -27.366 1.00 70.75 192 GLY A O 1
ATOM 1478 N N . SER A 1 193 ? 15.356 4.131 -25.597 1.00 74.19 193 SER A N 1
ATOM 1479 C CA . SER A 1 193 ? 13.970 3.910 -26.037 1.00 74.19 193 SER A CA 1
ATOM 1480 C C . SER A 1 193 ? 13.079 5.132 -25.794 1.00 74.19 193 SER A C 1
ATOM 1482 O O . SER A 1 193 ? 12.005 5.220 -26.389 1.00 74.19 193 SER A O 1
ATOM 1484 N N . ILE A 1 194 ? 13.519 6.034 -24.912 1.00 74.38 194 ILE A N 1
ATOM 1485 C CA . ILE A 1 194 ? 12.944 7.352 -24.638 1.00 74.38 194 ILE A CA 1
ATOM 1486 C C . ILE A 1 194 ? 14.048 8.371 -24.924 1.00 74.38 194 ILE A C 1
ATOM 1488 O O . ILE A 1 194 ? 15.092 8.342 -24.275 1.00 74.38 194 ILE A O 1
ATOM 1492 N N . LYS A 1 195 ? 13.838 9.247 -25.908 1.00 69.75 195 LYS A N 1
ATOM 1493 C CA . LYS A 1 195 ? 14.747 10.357 -26.217 1.00 69.75 195 LYS A CA 1
ATOM 1494 C C . LYS A 1 195 ? 14.015 11.679 -26.056 1.00 69.75 195 LYS A C 1
ATOM 1496 O O . LYS A 1 195 ? 12.942 11.863 -26.630 1.00 69.75 195 LYS A O 1
ATOM 1501 N N . PHE A 1 196 ? 14.626 12.598 -25.321 1.00 66.25 196 PHE A N 1
ATOM 1502 C CA . PHE A 1 196 ? 14.162 13.973 -25.180 1.00 66.25 196 PHE A CA 1
ATOM 1503 C C . PHE A 1 196 ? 14.967 14.844 -26.148 1.00 66.25 196 PHE A C 1
ATOM 1505 O O . PHE A 1 196 ? 16.102 15.201 -25.848 1.00 66.25 196 PHE A O 1
ATOM 1512 N N . ASN A 1 197 ? 14.421 15.125 -27.335 1.00 61.97 197 ASN A N 1
ATOM 1513 C CA . ASN A 1 197 ? 15.098 15.924 -28.356 1.00 61.97 197 ASN A CA 1
ATOM 1514 C C . ASN A 1 197 ? 14.421 17.302 -28.454 1.00 61.97 197 ASN A C 1
ATOM 1516 O O . ASN A 1 197 ? 13.558 17.545 -29.298 1.00 61.97 197 ASN A O 1
ATOM 1520 N N . GLY A 1 198 ? 14.754 18.202 -27.524 1.00 67.56 198 GLY A N 1
ATOM 1521 C CA . GLY A 1 198 ? 14.139 19.533 -27.449 1.00 67.56 198 GLY A CA 1
ATOM 1522 C C . GLY A 1 198 ? 12.625 19.472 -27.192 1.00 67.56 198 GLY A C 1
ATOM 1523 O O . GLY A 1 198 ? 12.197 18.998 -26.143 1.00 67.56 198 GLY A O 1
ATOM 1524 N N . ARG A 1 199 ? 11.804 19.959 -28.139 1.00 58.56 199 ARG A N 1
ATOM 1525 C CA . ARG A 1 199 ? 10.323 19.958 -28.038 1.00 58.56 199 ARG A CA 1
ATOM 1526 C C . ARG A 1 199 ? 9.671 18.613 -28.376 1.00 58.56 199 ARG A C 1
ATOM 1528 O O . ARG A 1 199 ? 8.490 18.448 -28.078 1.00 58.56 199 ARG A O 1
ATOM 1535 N N . GLU A 1 200 ? 10.398 17.666 -28.968 1.00 59.03 200 GLU A N 1
ATOM 1536 C CA . GLU A 1 200 ? 9.847 16.370 -29.373 1.00 59.03 200 GLU A CA 1
ATOM 1537 C C . GLU A 1 200 ? 10.429 15.229 -28.531 1.00 59.03 200 GLU A C 1
ATOM 1539 O O . GLU A 1 200 ? 11.642 15.049 -28.414 1.00 59.03 200 GLU A O 1
ATOM 1544 N N . THR A 1 201 ? 9.542 14.443 -27.917 1.00 66.88 201 THR A N 1
ATOM 1545 C CA . THR A 1 201 ? 9.915 13.237 -27.169 1.00 66.88 201 THR A CA 1
ATOM 1546 C C . THR A 1 201 ? 9.627 12.017 -28.033 1.00 66.88 201 THR A C 1
ATOM 1548 O O . THR A 1 201 ? 8.468 11.690 -28.292 1.00 66.88 201 THR A O 1
ATOM 1551 N N . LEU A 1 202 ? 10.678 11.331 -28.481 1.00 72.25 202 LEU A N 1
ATOM 1552 C CA . LEU A 1 202 ? 10.551 10.097 -29.250 1.00 72.25 202 LEU A CA 1
ATOM 1553 C C . LEU A 1 202 ? 10.568 8.914 -28.282 1.00 72.25 202 LEU A C 1
ATOM 1555 O O . LEU A 1 202 ? 11.596 8.602 -27.679 1.00 72.25 202 LEU A O 1
ATOM 1559 N N . VAL A 1 203 ? 9.417 8.258 -28.137 1.00 79.50 203 VAL A N 1
ATOM 1560 C CA . VAL A 1 203 ? 9.254 7.051 -27.316 1.00 79.50 203 VAL A CA 1
ATOM 1561 C C . VAL A 1 203 ? 8.943 5.871 -28.226 1.00 79.50 203 VAL A C 1
ATOM 1563 O O . VAL A 1 203 ? 7.977 5.906 -28.991 1.00 79.50 203 VAL A O 1
ATOM 1566 N N . SER A 1 204 ? 9.743 4.807 -28.140 1.00 84.44 204 SER A N 1
ATOM 1567 C CA . SER A 1 204 ? 9.485 3.576 -28.896 1.00 84.44 204 SER A CA 1
ATOM 1568 C C . SER A 1 204 ? 8.120 2.977 -28.531 1.00 84.44 204 SER A C 1
ATOM 1570 O O . SER A 1 204 ? 7.679 3.062 -27.383 1.00 84.44 204 SER A O 1
ATOM 1572 N N . ARG A 1 205 ? 7.449 2.321 -29.489 1.00 86.12 205 ARG A N 1
ATOM 1573 C CA . ARG A 1 205 ? 6.128 1.707 -29.256 1.00 86.12 205 ARG A CA 1
ATOM 1574 C C . ARG A 1 205 ? 6.145 0.718 -28.086 1.00 86.12 205 ARG A C 1
ATOM 1576 O O . ARG A 1 205 ? 5.208 0.712 -27.299 1.00 86.12 205 ARG A O 1
ATOM 1583 N N . ALA A 1 206 ? 7.201 -0.085 -27.960 1.00 86.94 206 ALA A N 1
ATOM 1584 C CA . ALA A 1 206 ? 7.301 -1.076 -26.894 1.00 86.94 206 ALA A CA 1
ATOM 1585 C C . ALA A 1 206 ? 7.485 -0.436 -25.511 1.00 86.94 206 ALA A C 1
ATOM 1587 O O . ALA A 1 206 ? 6.733 -0.768 -24.598 1.00 86.94 206 ALA A O 1
ATOM 1588 N N . ALA A 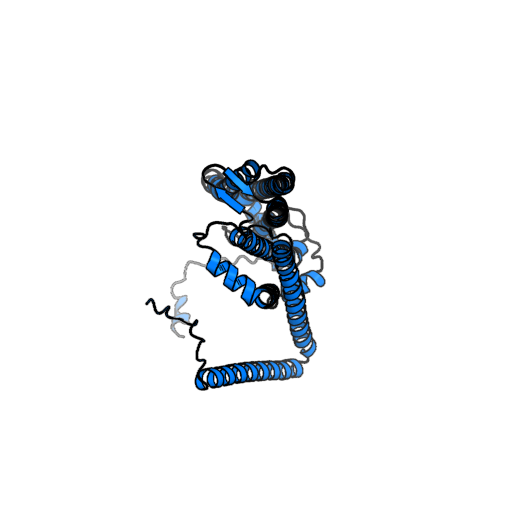1 207 ? 8.396 0.540 -25.384 1.00 87.62 207 ALA A N 1
ATOM 1589 C CA . ALA A 1 207 ? 8.559 1.302 -24.144 1.00 87.62 207 ALA A CA 1
ATOM 1590 C C . ALA A 1 207 ? 7.259 1.997 -23.747 1.00 87.62 207 ALA A C 1
ATOM 1592 O O . ALA A 1 207 ? 6.859 1.984 -22.587 1.00 87.62 207 ALA A O 1
ATOM 1593 N N . ARG A 1 208 ? 6.561 2.556 -24.741 1.00 90.19 208 ARG A N 1
ATOM 1594 C CA . ARG A 1 208 ? 5.290 3.220 -24.514 1.00 90.19 208 ARG A CA 1
ATOM 1595 C C . ARG A 1 208 ? 4.229 2.265 -23.959 1.00 90.19 208 ARG A C 1
ATOM 1597 O O . ARG A 1 208 ? 3.566 2.605 -22.985 1.00 90.19 208 ARG A O 1
ATOM 1604 N N . ILE A 1 209 ? 4.055 1.104 -24.591 1.00 92.69 209 ILE A N 1
ATOM 1605 C CA . ILE A 1 209 ? 3.046 0.126 -24.172 1.00 92.69 209 ILE A CA 1
ATOM 1606 C C . ILE A 1 209 ? 3.358 -0.375 -22.764 1.00 92.69 209 ILE A C 1
ATOM 1608 O O . ILE A 1 209 ? 2.483 -0.360 -21.908 1.00 92.69 209 ILE A O 1
ATOM 1612 N N . GLN A 1 210 ? 4.608 -0.761 -22.512 1.00 93.75 210 GLN A N 1
ATOM 1613 C CA . GLN A 1 210 ? 5.007 -1.298 -21.220 1.00 93.75 210 GLN A CA 1
ATOM 1614 C C . GLN A 1 210 ? 4.821 -0.278 -20.089 1.00 93.75 210 GLN A C 1
ATOM 1616 O O . GLN A 1 210 ? 4.149 -0.581 -19.110 1.00 93.75 210 GLN A O 1
ATOM 1621 N N . ILE A 1 211 ? 5.367 0.935 -20.232 1.00 93.56 211 ILE A N 1
ATOM 1622 C CA . ILE A 1 211 ? 5.253 1.983 -19.205 1.00 93.56 211 ILE A CA 1
ATOM 1623 C C . ILE A 1 211 ? 3.785 2.357 -18.988 1.00 93.56 211 ILE A C 1
ATOM 1625 O O . ILE A 1 211 ? 3.363 2.506 -17.847 1.00 93.56 211 ILE A O 1
ATOM 1629 N N . GLY A 1 212 ? 2.994 2.468 -20.060 1.00 95.31 212 GLY A N 1
ATOM 1630 C CA . GLY A 1 212 ? 1.577 2.815 -19.962 1.00 95.31 212 GLY A CA 1
ATOM 1631 C C . GLY A 1 212 ? 0.753 1.742 -19.249 1.00 95.31 212 GLY A C 1
ATOM 1632 O O . GLY A 1 212 ? -0.059 2.075 -18.392 1.00 95.31 212 GLY A O 1
ATOM 1633 N N . VAL A 1 213 ? 0.997 0.459 -19.538 1.00 96.75 213 VAL A N 1
ATOM 1634 C CA . VAL A 1 213 ? 0.313 -0.661 -18.869 1.00 96.75 213 VAL A CA 1
ATOM 1635 C C . VAL A 1 213 ? 0.735 -0.773 -17.403 1.00 96.75 213 VAL A C 1
ATOM 1637 O O . VAL A 1 213 ? -0.125 -0.924 -16.540 1.00 96.75 213 VAL A O 1
ATOM 1640 N N . THR A 1 214 ? 2.026 -0.649 -17.085 1.00 97.06 214 THR A N 1
ATOM 1641 C CA . THR A 1 214 ? 2.477 -0.689 -15.685 1.00 97.06 214 THR A CA 1
ATOM 1642 C C . THR A 1 214 ? 1.960 0.518 -14.894 1.00 97.06 214 THR A C 1
ATOM 1644 O O . THR A 1 214 ? 1.541 0.356 -13.752 1.00 97.06 214 THR A O 1
ATOM 1647 N N . ALA A 1 215 ? 1.918 1.714 -15.496 1.00 97.38 215 ALA A N 1
ATOM 1648 C CA . ALA A 1 215 ? 1.326 2.903 -14.880 1.00 97.38 215 ALA A CA 1
ATOM 1649 C C . ALA A 1 215 ? -0.191 2.763 -14.675 1.00 97.38 215 ALA A C 1
ATOM 1651 O O . ALA A 1 215 ? -0.698 3.176 -13.637 1.00 97.38 215 ALA A O 1
ATOM 1652 N N . PHE A 1 216 ? -0.904 2.141 -15.622 1.00 98.19 216 PHE A N 1
ATOM 1653 C CA . PHE A 1 216 ? -2.315 1.780 -15.463 1.00 98.19 216 PHE A CA 1
ATOM 1654 C C . PHE A 1 216 ? -2.521 0.872 -14.245 1.00 98.19 216 PHE A C 1
ATOM 1656 O O . PHE A 1 216 ? -3.353 1.188 -13.402 1.00 98.19 216 PHE A O 1
ATOM 1663 N N . LEU A 1 217 ? -1.743 -0.208 -14.117 1.00 98.31 217 LEU A N 1
ATOM 1664 C CA . LEU A 1 217 ? -1.851 -1.128 -12.978 1.00 98.31 217 LEU A CA 1
ATOM 1665 C C . LEU A 1 217 ? -1.531 -0.430 -11.652 1.00 98.31 217 LEU A C 1
ATOM 1667 O O . LEU A 1 217 ? -2.279 -0.575 -10.690 1.00 98.31 217 LEU A O 1
ATOM 1671 N N . TYR A 1 218 ? -0.469 0.378 -11.617 1.00 98.44 218 TYR A N 1
ATOM 1672 C CA . TYR A 1 218 ? -0.118 1.168 -10.440 1.00 98.44 218 TYR A CA 1
ATOM 1673 C C . TYR A 1 218 ? -1.247 2.129 -10.037 1.00 98.44 218 TYR A C 1
ATOM 1675 O O . TYR A 1 218 ? -1.685 2.115 -8.889 1.00 98.44 218 TYR A O 1
ATOM 1683 N N . LEU A 1 219 ? -1.777 2.926 -10.966 1.00 98.19 219 LEU A N 1
ATOM 1684 C CA . LEU A 1 219 ? -2.863 3.859 -10.657 1.00 98.19 219 LEU A CA 1
ATOM 1685 C C . LEU A 1 219 ? -4.156 3.139 -10.278 1.00 98.19 219 LEU A C 1
ATOM 1687 O O . LEU A 1 219 ? -4.848 3.593 -9.378 1.00 98.19 219 LEU A O 1
ATOM 1691 N N . LEU A 1 220 ? -4.450 1.985 -10.875 1.00 98.06 220 LEU A N 1
ATOM 1692 C CA . LEU A 1 220 ? -5.589 1.173 -10.457 1.00 98.06 220 LEU A CA 1
ATOM 1693 C C . LEU A 1 220 ? -5.442 0.719 -8.995 1.00 98.06 220 LEU A C 1
ATOM 1695 O O . LEU A 1 220 ? -6.410 0.786 -8.240 1.00 98.06 220 LEU A O 1
ATOM 1699 N N . THR A 1 221 ? -4.229 0.337 -8.567 1.00 98.31 221 THR A N 1
ATOM 1700 C CA . THR A 1 221 ? -3.967 0.049 -7.145 1.00 98.31 221 THR A CA 1
ATOM 1701 C C . THR A 1 221 ? -4.088 1.288 -6.255 1.00 98.31 221 THR A C 1
ATOM 1703 O O . THR A 1 221 ? -4.591 1.164 -5.144 1.00 98.31 221 THR A O 1
ATOM 1706 N N . GLN A 1 222 ? -3.726 2.487 -6.733 1.00 98.25 222 GLN A N 1
ATOM 1707 C CA . GLN A 1 222 ? -3.966 3.731 -5.981 1.00 98.25 222 GLN A CA 1
ATOM 1708 C C . GLN A 1 222 ? -5.461 4.014 -5.815 1.00 98.25 222 GLN A C 1
ATOM 1710 O O . GLN A 1 222 ? -5.899 4.349 -4.720 1.00 98.25 222 GLN A O 1
ATOM 1715 N N . GLY A 1 223 ? -6.255 3.835 -6.872 1.00 98.19 223 GLY A N 1
ATOM 1716 C CA . GLY A 1 223 ? -7.708 3.976 -6.804 1.00 98.19 223 GLY A CA 1
ATOM 1717 C C . GLY A 1 223 ? -8.341 2.996 -5.818 1.00 98.19 223 GLY A C 1
ATOM 1718 O O . GLY A 1 223 ? -9.189 3.394 -5.025 1.00 98.19 223 GLY A O 1
ATOM 1719 N N . ALA A 1 224 ? -7.882 1.740 -5.809 1.00 98.31 224 ALA A N 1
ATOM 1720 C CA . ALA A 1 224 ? -8.311 0.750 -4.822 1.00 98.31 224 ALA A CA 1
ATOM 1721 C C . ALA A 1 224 ? -7.910 1.141 -3.389 1.00 98.31 224 ALA A C 1
ATOM 1723 O O . ALA A 1 224 ? -8.717 0.983 -2.480 1.00 98.31 224 ALA A O 1
ATOM 1724 N N . SER A 1 225 ? -6.706 1.691 -3.189 1.00 97.75 225 SER A N 1
ATOM 1725 C CA . SER A 1 225 ? -6.253 2.179 -1.878 1.00 97.75 225 SER A CA 1
ATOM 1726 C C . SER A 1 225 ? -7.155 3.299 -1.369 1.00 97.75 225 SER A C 1
ATOM 1728 O O . SER A 1 225 ? -7.709 3.185 -0.286 1.00 97.75 225 SER A O 1
ATOM 1730 N N . LEU A 1 226 ? -7.389 4.323 -2.197 1.00 97.06 226 LEU A N 1
ATOM 1731 C CA . LEU A 1 226 ? -8.247 5.462 -1.860 1.00 97.06 226 LEU A CA 1
ATOM 1732 C C . LEU A 1 226 ? -9.684 5.031 -1.549 1.00 97.06 226 LEU A C 1
ATOM 1734 O O . LEU A 1 226 ? -10.327 5.591 -0.666 1.00 97.06 226 LEU A O 1
ATOM 1738 N N . TRP A 1 227 ? -10.188 4.020 -2.260 1.00 97.94 227 TRP A N 1
ATOM 1739 C CA . TRP A 1 227 ? -11.496 3.443 -1.971 1.00 97.94 227 TRP A CA 1
ATOM 1740 C C . TRP A 1 227 ? -11.529 2.723 -0.620 1.00 97.94 227 TRP A C 1
ATOM 1742 O O . TRP A 1 227 ? -12.533 2.797 0.078 1.00 97.94 227 TRP A O 1
ATOM 1752 N N . LEU A 1 228 ? -10.457 2.023 -0.240 1.00 97.81 228 LEU A N 1
ATOM 1753 C CA . LEU A 1 228 ? -10.370 1.345 1.055 1.00 97.81 228 LEU A CA 1
ATOM 1754 C C . LEU A 1 228 ? -10.172 2.327 2.216 1.00 97.81 228 LEU A C 1
ATOM 1756 O O . LEU A 1 228 ? -10.750 2.119 3.282 1.00 97.81 228 LEU A O 1
ATOM 1760 N N . ASP A 1 229 ? -9.429 3.416 2.002 1.00 96.00 229 ASP A N 1
ATOM 1761 C CA . ASP A 1 229 ? -9.136 4.436 3.018 1.00 96.00 229 ASP A CA 1
ATOM 1762 C C . ASP A 1 229 ? -10.409 5.064 3.606 1.00 96.00 229 ASP A C 1
ATOM 1764 O O . ASP A 1 229 ? -10.424 5.469 4.768 1.00 96.00 229 ASP A O 1
ATOM 1768 N N . GLN A 1 230 ? -11.513 5.083 2.848 1.00 95.62 230 GLN A N 1
ATOM 1769 C CA . GLN A 1 230 ? -12.796 5.578 3.348 1.00 95.62 230 GLN A CA 1
ATOM 1770 C C . GLN A 1 230 ? -13.304 4.765 4.545 1.00 95.62 230 GLN A C 1
ATOM 1772 O O . GLN A 1 230 ? -13.938 5.321 5.436 1.00 95.62 230 GLN A O 1
ATOM 1777 N N . TYR A 1 231 ? -13.027 3.459 4.586 1.00 96.88 231 TYR A N 1
ATOM 1778 C CA . TYR A 1 231 ? -13.463 2.584 5.670 1.00 96.88 231 TYR A CA 1
ATOM 1779 C C . TYR A 1 231 ? -12.573 2.748 6.902 1.00 96.88 231 TYR A C 1
ATOM 1781 O O . TYR A 1 231 ? -13.066 2.683 8.026 1.00 96.88 231 TYR A O 1
ATOM 1789 N N . SER A 1 232 ? -11.288 3.052 6.699 1.00 94.81 232 SER A N 1
ATOM 1790 C CA . SER A 1 232 ? -10.337 3.345 7.776 1.00 94.81 232 SER A CA 1
ATOM 1791 C C . SER A 1 232 ? -10.741 4.562 8.614 1.00 94.81 232 SER A C 1
ATOM 1793 O O . SER A 1 232 ? -10.312 4.678 9.761 1.00 94.81 232 SER A O 1
ATOM 1795 N N . THR A 1 233 ? -11.598 5.448 8.088 1.00 93.56 233 THR A N 1
ATOM 1796 C CA . THR A 1 233 ? -12.142 6.585 8.852 1.00 93.56 233 THR A CA 1
ATOM 1797 C C . THR A 1 233 ? -12.899 6.140 10.106 1.00 93.56 233 THR A C 1
ATOM 1799 O O . THR A 1 233 ? -12.820 6.813 11.129 1.00 93.56 233 THR A O 1
ATOM 1802 N N . LEU A 1 234 ? -13.546 4.968 10.090 1.00 93.38 234 LEU A N 1
ATOM 1803 C CA . LEU A 1 234 ? -14.272 4.444 11.253 1.00 93.38 234 LEU A CA 1
ATOM 1804 C C . LEU A 1 234 ? -13.378 3.848 12.342 1.00 93.38 234 LEU A C 1
ATOM 1806 O O . LEU A 1 234 ? -13.839 3.651 13.462 1.00 93.38 234 LEU A O 1
ATOM 1810 N N . THR A 1 235 ? -12.111 3.584 12.040 1.00 91.56 235 THR A N 1
ATOM 1811 C CA . THR A 1 235 ? -11.130 3.048 12.997 1.00 91.56 235 THR A CA 1
ATOM 1812 C C . THR A 1 235 ? -10.012 4.046 13.302 1.00 91.56 235 THR A C 1
ATOM 1814 O O . THR A 1 235 ? -9.033 3.700 13.958 1.00 91.56 235 THR A O 1
ATOM 1817 N N . SER A 1 236 ? -10.120 5.277 12.798 1.00 89.50 236 SER A N 1
ATOM 1818 C CA . SER A 1 236 ? -9.115 6.323 12.974 1.00 89.50 236 SER A CA 1
ATOM 1819 C C . SER A 1 236 ? -9.185 6.927 14.373 1.00 89.50 236 SER A C 1
ATOM 1821 O O . SER A 1 236 ? -10.262 7.281 14.843 1.00 89.50 236 SER A O 1
ATOM 1823 N N . SER A 1 237 ? -8.030 7.110 15.014 1.00 85.69 237 SER A N 1
ATOM 1824 C CA . SER A 1 237 ? -7.890 7.783 16.312 1.00 85.69 237 SER A CA 1
ATOM 1825 C C . SER A 1 237 ? -7.378 9.227 16.188 1.00 85.69 237 SER A C 1
ATOM 1827 O O . SER A 1 237 ? -6.849 9.776 17.150 1.00 85.69 237 SER A O 1
ATOM 1829 N N . ALA A 1 238 ? -7.444 9.824 14.993 1.00 76.81 238 ALA A N 1
ATOM 1830 C CA . ALA A 1 238 ? -6.869 11.145 14.718 1.00 76.81 238 ALA A CA 1
ATOM 1831 C C . ALA A 1 238 ? -7.739 12.327 15.197 1.00 76.81 238 ALA A C 1
ATOM 1833 O O . ALA A 1 238 ? -7.247 13.453 15.256 1.00 76.81 238 ALA A O 1
ATOM 1834 N N . GLY A 1 239 ? -9.020 12.086 15.493 1.00 74.44 239 GLY A N 1
ATOM 1835 C CA . GLY A 1 239 ? -9.990 13.107 15.896 1.00 74.44 239 GLY A CA 1
ATOM 1836 C C . GLY A 1 239 ? -10.182 13.228 17.411 1.00 74.44 239 GLY A C 1
ATOM 1837 O O . GLY A 1 239 ? -9.378 12.751 18.207 1.00 74.44 239 GLY A O 1
ATOM 1838 N N . LEU A 1 240 ? -11.291 13.864 17.805 1.00 75.75 240 LEU A N 1
ATOM 1839 C CA . LEU A 1 240 ? -11.720 14.015 19.207 1.00 75.75 240 LEU A CA 1
ATOM 1840 C C . LEU A 1 240 ? -12.012 12.673 19.892 1.00 75.75 240 LEU A C 1
ATOM 1842 O O . LEU A 1 240 ? -11.880 12.543 21.106 1.00 75.75 240 LEU A O 1
ATOM 1846 N N . PHE A 1 241 ? -12.431 11.688 19.105 1.00 85.56 241 PHE A N 1
ATOM 1847 C CA . PHE A 1 241 ? -12.711 10.320 19.513 1.00 85.56 241 PHE A CA 1
ATOM 1848 C C . PHE A 1 241 ? -12.301 9.371 18.381 1.00 85.56 241 PHE A C 1
ATOM 1850 O O . PHE A 1 241 ? -11.979 9.805 17.274 1.00 85.56 241 PHE A O 1
ATOM 1857 N N . THR A 1 242 ? -12.285 8.067 18.665 1.00 88.06 242 THR A N 1
ATOM 1858 C CA . THR A 1 242 ? -11.987 7.059 17.639 1.00 88.06 242 THR A CA 1
ATOM 1859 C C . THR A 1 242 ? -13.212 6.824 16.757 1.00 88.06 242 THR A C 1
ATOM 1861 O O . THR A 1 242 ? -14.274 6.457 17.257 1.00 88.06 242 THR A O 1
ATOM 1864 N N . GLY A 1 243 ? -13.070 7.009 15.449 1.00 90.69 243 GLY A N 1
ATOM 1865 C CA . GLY A 1 243 ? -14.145 6.858 14.470 1.00 90.69 243 GLY A CA 1
ATOM 1866 C C . GLY A 1 243 ? -14.401 8.120 13.653 1.00 90.69 243 GLY A C 1
ATOM 1867 O O . GLY A 1 243 ? -13.748 9.143 13.840 1.00 90.69 243 GLY A O 1
ATOM 1868 N N . ALA A 1 244 ? -15.351 8.030 12.719 1.00 92.81 244 ALA A N 1
ATOM 1869 C CA . ALA A 1 244 ? -15.627 9.125 11.796 1.00 92.81 244 ALA A CA 1
ATOM 1870 C C . ALA A 1 244 ? -16.419 10.251 12.473 1.00 92.81 244 ALA A C 1
ATOM 1872 O O . ALA A 1 244 ? -17.491 10.019 13.037 1.00 92.81 244 ALA A O 1
ATOM 1873 N N . SER A 1 245 ? -15.893 11.466 12.350 1.00 93.06 245 SER A N 1
ATOM 1874 C CA . SER A 1 245 ? -16.540 12.721 12.735 1.00 93.06 245 SER A CA 1
ATOM 1875 C C . SER A 1 245 ? -17.508 13.231 11.659 1.00 93.06 245 SER A C 1
ATOM 1877 O O . SER A 1 245 ? -17.609 12.669 10.559 1.00 93.06 245 SER A O 1
ATOM 1879 N N . TYR A 1 246 ? -18.196 14.345 11.930 1.00 94.12 246 TYR A N 1
ATOM 1880 C CA . TYR A 1 246 ? -19.047 14.999 10.932 1.00 94.12 246 TYR A CA 1
ATOM 1881 C C . TYR A 1 246 ? -18.265 15.372 9.669 1.00 94.12 246 TYR A C 1
ATOM 1883 O O . TYR A 1 246 ? -18.737 15.138 8.551 1.00 94.12 246 TYR A O 1
ATOM 1891 N N . SER A 1 247 ? -17.069 15.943 9.827 1.00 93.88 247 SER A N 1
ATOM 1892 C CA . SER A 1 247 ? -16.244 16.331 8.681 1.00 93.88 247 SER A CA 1
ATOM 1893 C C . SER A 1 247 ? -15.740 15.114 7.901 1.00 93.88 247 SER A C 1
ATOM 1895 O O . SER A 1 247 ? -15.685 15.165 6.672 1.00 93.88 247 SER A O 1
ATOM 1897 N N . ASP A 1 248 ? -15.482 13.983 8.558 1.00 94.31 248 ASP A N 1
ATOM 1898 C CA . ASP A 1 248 ? -15.113 12.754 7.854 1.00 94.31 248 ASP A CA 1
ATOM 1899 C C . ASP A 1 248 ? -16.259 12.241 6.979 1.00 94.31 248 ASP A C 1
ATOM 1901 O O . ASP A 1 248 ? -16.069 11.963 5.793 1.00 94.31 248 ASP A O 1
ATOM 1905 N N . VAL A 1 249 ? -17.470 12.172 7.538 1.00 95.31 249 VAL A N 1
ATOM 1906 C CA . VAL A 1 249 ? -18.643 11.630 6.840 1.00 95.31 249 VAL A CA 1
ATOM 1907 C C . VAL A 1 249 ? -19.086 12.505 5.673 1.00 95.31 249 VAL A C 1
ATOM 1909 O O . VAL A 1 249 ? -19.399 11.984 4.601 1.00 95.31 249 VAL A O 1
ATOM 1912 N N . TYR A 1 250 ? -19.102 13.826 5.852 1.00 95.44 250 TYR A N 1
ATOM 1913 C CA . TYR A 1 250 ? -19.603 14.746 4.829 1.00 95.44 250 TYR A CA 1
ATOM 1914 C C . TYR A 1 250 ? -18.523 15.299 3.895 1.00 95.44 250 TYR A C 1
ATOM 1916 O O . TYR A 1 250 ? -18.869 15.840 2.843 1.00 95.44 250 TYR A O 1
ATOM 1924 N N . ALA A 1 251 ? -17.237 15.164 4.233 1.00 95.62 251 ALA A N 1
ATOM 1925 C CA . ALA A 1 251 ? -16.147 15.683 3.410 1.00 95.62 251 ALA A CA 1
ATOM 1926 C C . ALA A 1 251 ? -15.087 14.635 3.057 1.00 95.62 251 ALA A C 1
ATOM 1928 O O . ALA A 1 251 ? -14.843 14.421 1.868 1.00 95.62 251 ALA A O 1
ATOM 1929 N N . ALA A 1 252 ? -14.473 13.967 4.040 1.00 95.31 252 ALA A N 1
ATOM 1930 C CA . ALA A 1 252 ? -13.346 13.068 3.772 1.00 95.31 252 ALA A CA 1
ATOM 1931 C C . ALA A 1 252 ? -13.760 11.828 2.964 1.00 95.31 252 ALA A C 1
ATOM 1933 O O . ALA A 1 252 ? -13.154 11.541 1.932 1.00 95.31 252 ALA A O 1
ATOM 1934 N N . ILE A 1 253 ? -14.825 11.131 3.374 1.00 96.62 253 ILE A N 1
ATOM 1935 C CA . ILE A 1 253 ? -15.330 9.923 2.703 1.00 96.62 253 ILE A CA 1
ATOM 1936 C C . ILE A 1 253 ? -15.749 10.230 1.250 1.00 96.62 253 ILE A C 1
ATOM 1938 O O . ILE A 1 253 ? -15.218 9.583 0.342 1.00 96.62 253 ILE A O 1
ATOM 1942 N N . PRO A 1 254 ? -16.601 11.242 0.966 1.00 97.38 254 PRO A N 1
ATOM 1943 C CA . PRO A 1 254 ? -16.898 11.632 -0.414 1.00 97.38 254 PRO A CA 1
ATOM 1944 C C . PRO A 1 254 ? -15.654 12.057 -1.203 1.00 97.38 254 PRO A C 1
ATOM 1946 O O . PRO A 1 254 ? -15.521 11.723 -2.381 1.00 97.38 254 PRO A O 1
ATOM 1949 N N . GLY A 1 255 ? -14.720 12.769 -0.563 1.00 97.50 255 GLY A N 1
ATOM 1950 C CA . GLY A 1 255 ? -13.454 13.171 -1.172 1.00 97.50 255 GLY A CA 1
ATOM 1951 C C . GLY A 1 255 ? -12.630 11.972 -1.644 1.00 97.50 255 GLY A C 1
ATOM 1952 O O . GLY A 1 255 ? -12.187 11.945 -2.794 1.00 97.50 255 GLY A O 1
ATOM 1953 N N . LEU A 1 256 ? -12.491 10.949 -0.799 1.00 97.06 256 LEU A N 1
ATOM 1954 C CA . LEU A 1 256 ? -11.800 9.697 -1.115 1.00 97.06 256 LEU A CA 1
ATOM 1955 C C . LEU A 1 256 ? -12.485 8.928 -2.253 1.00 97.06 256 LEU A C 1
ATOM 1957 O O . LEU A 1 256 ? -11.807 8.490 -3.183 1.00 97.06 256 LEU A O 1
ATOM 1961 N N . GLN A 1 257 ? -13.818 8.840 -2.254 1.00 97.75 257 GLN A N 1
ATOM 1962 C CA . GLN A 1 257 ? -14.586 8.199 -3.332 1.00 97.75 257 GLN A CA 1
ATOM 1963 C C . GLN A 1 257 ? -14.376 8.890 -4.686 1.00 97.75 257 GLN A C 1
ATOM 1965 O O . GLN A 1 257 ? -14.138 8.231 -5.704 1.00 97.75 257 GLN A O 1
ATOM 1970 N N . ILE A 1 258 ? -14.425 10.226 -4.704 1.00 98.00 258 ILE A N 1
ATOM 1971 C CA . ILE A 1 258 ? -14.185 11.019 -5.915 1.00 98.00 258 ILE A CA 1
ATOM 1972 C C . ILE A 1 258 ? -12.743 10.821 -6.395 1.00 98.00 258 ILE A C 1
ATOM 1974 O O . ILE A 1 258 ? -12.520 10.603 -7.587 1.00 98.00 258 ILE A O 1
ATOM 1978 N N . LEU A 1 259 ? -11.760 10.849 -5.491 1.00 97.56 259 LEU A N 1
ATOM 1979 C CA . LEU A 1 259 ? -10.355 10.621 -5.837 1.00 97.56 259 LEU A CA 1
ATOM 1980 C C . LEU A 1 259 ? -10.102 9.211 -6.370 1.00 97.56 259 LEU A C 1
ATOM 1982 O O . LEU A 1 259 ? -9.350 9.061 -7.335 1.00 97.56 259 LEU A O 1
ATOM 1986 N N . ALA A 1 260 ? -10.749 8.194 -5.799 1.00 98.12 260 ALA A N 1
ATOM 1987 C CA . ALA A 1 260 ? -10.684 6.825 -6.294 1.00 98.12 260 ALA A CA 1
ATOM 1988 C C . ALA A 1 260 ? -11.205 6.740 -7.738 1.00 98.12 260 ALA A C 1
ATOM 1990 O O . ALA A 1 260 ? -10.535 6.179 -8.609 1.00 98.12 260 ALA A O 1
ATOM 1991 N N . LEU A 1 261 ? -12.345 7.376 -8.034 1.00 98.00 261 LEU A N 1
ATOM 1992 C CA . LEU A 1 261 ? -12.897 7.423 -9.389 1.00 98.00 261 LEU A CA 1
ATOM 1993 C C . LEU A 1 261 ? -11.989 8.193 -10.361 1.00 98.00 261 LEU A C 1
ATOM 1995 O O . LEU A 1 261 ? -11.742 7.724 -11.474 1.00 98.00 261 LEU A O 1
ATOM 1999 N N . ILE A 1 262 ? -11.444 9.342 -9.942 1.00 98.00 262 ILE A N 1
ATOM 2000 C CA . ILE A 1 262 ? -10.453 10.092 -10.729 1.00 98.00 262 ILE A CA 1
ATOM 2001 C C . ILE A 1 262 ? -9.249 9.195 -11.032 1.00 98.00 262 ILE A C 1
ATOM 2003 O O . ILE A 1 262 ? -8.809 9.138 -12.178 1.00 98.00 262 ILE A O 1
ATOM 2007 N N . SER A 1 263 ? -8.747 8.451 -10.046 1.00 98.00 263 SER A N 1
ATOM 2008 C CA . SER A 1 263 ? -7.620 7.535 -10.220 1.00 98.00 263 SER A CA 1
ATOM 2009 C C . SER A 1 263 ? -7.896 6.468 -11.282 1.00 98.00 263 SER A C 1
ATOM 2011 O O . SER A 1 263 ? -7.060 6.252 -12.162 1.00 98.00 263 SER A O 1
ATOM 2013 N N . VAL A 1 264 ? -9.099 5.880 -11.288 1.00 98.31 264 VAL A N 1
ATOM 2014 C CA . VAL A 1 264 ? -9.536 4.933 -12.330 1.00 98.31 264 VAL A CA 1
ATOM 2015 C C . VAL A 1 264 ? -9.552 5.595 -13.709 1.00 98.31 264 VAL A C 1
ATOM 2017 O O . VAL A 1 264 ? -9.037 5.025 -14.672 1.00 98.31 264 VAL A O 1
ATOM 2020 N N . VAL A 1 265 ? -10.080 6.817 -13.825 1.00 98.25 265 VAL A N 1
ATOM 2021 C CA . VAL A 1 265 ? -10.081 7.564 -15.095 1.00 98.25 265 VAL A CA 1
ATOM 2022 C C . VAL A 1 265 ? -8.652 7.819 -15.582 1.00 98.25 265 VAL A C 1
ATOM 2024 O O . VAL A 1 265 ? -8.346 7.568 -16.749 1.00 98.25 265 VAL A O 1
ATOM 2027 N N . VAL A 1 266 ? -7.749 8.265 -14.705 1.00 98.06 266 VAL A N 1
ATOM 2028 C CA . VAL A 1 266 ? -6.337 8.499 -15.052 1.00 98.06 266 VAL A CA 1
ATOM 2029 C C . VAL A 1 266 ? -5.656 7.190 -15.457 1.00 98.06 266 VAL A C 1
ATOM 2031 O O . VAL A 1 266 ? -4.937 7.166 -16.458 1.00 98.06 266 VAL A O 1
ATOM 2034 N N . ALA A 1 267 ? -5.918 6.088 -14.751 1.00 98.00 267 ALA A N 1
ATOM 2035 C CA . ALA A 1 267 ? -5.410 4.770 -15.112 1.00 98.00 267 ALA A CA 1
ATOM 2036 C C . ALA A 1 267 ? -5.838 4.400 -16.543 1.00 98.00 267 ALA A C 1
ATOM 2038 O O . ALA A 1 267 ? -4.994 4.065 -17.381 1.00 98.00 267 ALA A O 1
ATOM 2039 N N . LEU A 1 268 ? -7.131 4.518 -16.862 1.00 98.06 268 LEU A N 1
ATOM 2040 C CA . LEU A 1 268 ? -7.655 4.235 -18.202 1.00 98.06 268 LEU A CA 1
ATOM 2041 C C . LEU A 1 268 ? -7.033 5.142 -19.272 1.00 98.06 268 LEU A C 1
ATOM 2043 O O . LEU A 1 268 ? -6.731 4.672 -20.371 1.00 98.06 268 LEU A O 1
ATOM 2047 N N . LEU A 1 269 ? -6.765 6.415 -18.960 1.00 97.38 269 LEU A N 1
ATOM 2048 C CA . LEU A 1 269 ? -6.040 7.308 -19.866 1.00 97.38 269 LEU A CA 1
ATOM 2049 C C . LEU A 1 269 ? -4.625 6.795 -20.162 1.00 97.38 269 LEU A C 1
ATOM 2051 O O . LEU A 1 269 ? -4.224 6.817 -21.327 1.00 97.38 269 LEU A O 1
ATOM 2055 N N . PHE A 1 270 ? -3.878 6.302 -19.165 1.00 96.50 270 PHE A N 1
ATOM 2056 C CA . PHE A 1 270 ? -2.568 5.678 -19.403 1.00 96.50 270 PHE A CA 1
ATOM 2057 C C . PHE A 1 270 ? -2.676 4.437 -20.281 1.00 96.50 270 PHE A C 1
ATOM 2059 O O . PHE A 1 270 ? -1.874 4.287 -21.205 1.00 96.50 270 PHE A O 1
ATOM 2066 N N . LEU A 1 271 ? -3.683 3.592 -20.051 1.00 96.75 271 LEU A N 1
ATOM 2067 C CA . LEU A 1 271 ? -3.919 2.407 -20.871 1.00 96.75 271 LEU A CA 1
ATOM 2068 C C . LEU A 1 271 ? -4.187 2.789 -22.334 1.00 96.75 271 LEU A C 1
ATOM 2070 O O . LEU A 1 271 ? -3.554 2.253 -23.240 1.00 96.75 271 LEU A O 1
ATOM 2074 N N . VAL A 1 272 ? -5.057 3.771 -22.584 1.00 96.06 272 VAL A N 1
ATOM 2075 C CA . VAL A 1 272 ? -5.335 4.271 -23.941 1.00 96.06 272 VAL A CA 1
ATOM 2076 C C . VAL A 1 272 ? -4.090 4.918 -24.558 1.00 96.06 272 VAL A C 1
ATOM 2078 O O . VAL A 1 272 ? -3.748 4.646 -25.713 1.00 96.06 272 VAL A O 1
ATOM 2081 N N . ALA A 1 273 ? -3.362 5.743 -23.803 1.00 93.06 273 ALA A N 1
ATOM 2082 C CA . ALA A 1 273 ? -2.147 6.401 -24.277 1.00 93.06 273 ALA A CA 1
ATOM 2083 C C . ALA A 1 273 ? -1.025 5.408 -24.617 1.00 93.06 273 ALA A C 1
ATOM 2085 O O . ALA A 1 273 ? -0.266 5.662 -25.560 1.00 93.06 273 ALA A O 1
ATOM 2086 N N . ALA A 1 274 ? -0.969 4.260 -23.933 1.00 92.44 274 ALA A N 1
ATOM 2087 C CA . ALA A 1 274 ? -0.062 3.153 -24.230 1.00 92.44 274 ALA A CA 1
ATOM 2088 C C . ALA A 1 274 ? -0.195 2.703 -25.702 1.00 92.44 274 ALA A C 1
ATOM 2090 O O . ALA A 1 274 ? 0.798 2.496 -26.409 1.00 92.44 274 ALA A O 1
ATOM 2091 N N . PHE A 1 275 ? -1.421 2.651 -26.226 1.00 93.19 275 PHE A N 1
ATOM 2092 C CA . PHE A 1 275 ? -1.672 2.261 -27.614 1.00 93.19 275 PHE A CA 1
ATOM 2093 C C . PHE A 1 275 ? -1.647 3.455 -28.577 1.00 93.19 275 PHE A C 1
ATOM 2095 O O . PHE A 1 275 ? -1.003 3.365 -29.625 1.00 93.19 275 PHE A O 1
ATOM 2102 N N . VAL A 1 276 ? -2.255 4.588 -28.206 1.00 90.88 276 VAL A N 1
ATOM 2103 C CA . VAL A 1 276 ? -2.471 5.750 -29.091 1.00 90.88 276 VAL A CA 1
ATOM 2104 C C . VAL A 1 276 ? -1.236 6.645 -29.247 1.00 90.88 276 VAL A C 1
ATOM 2106 O O . VAL A 1 276 ? -1.054 7.257 -30.296 1.00 90.88 276 VAL A O 1
ATOM 2109 N N . GLY A 1 277 ? -0.352 6.738 -28.248 1.00 85.12 277 GLY A N 1
ATOM 2110 C CA . GLY A 1 277 ? 0.843 7.592 -28.341 1.00 85.12 277 GLY A CA 1
ATOM 2111 C C . GLY A 1 277 ? 0.738 8.994 -27.763 1.00 85.12 277 GLY A C 1
ATOM 2112 O O . GLY A 1 277 ? 1.739 9.704 -27.755 1.00 85.12 277 GLY A O 1
ATOM 2113 N N . LYS A 1 278 ? -0.429 9.402 -27.258 1.00 87.94 278 LYS A N 1
ATOM 2114 C CA . LYS A 1 278 ? -0.671 10.761 -26.751 1.00 87.94 278 LYS A CA 1
ATOM 2115 C C . LYS A 1 278 ? -0.514 10.831 -25.227 1.00 87.94 278 LYS A C 1
ATOM 2117 O O . LYS A 1 278 ? -1.495 10.771 -24.497 1.00 87.94 278 LYS A O 1
ATOM 2122 N N . TRP A 1 279 ? 0.720 11.000 -24.753 1.00 86.88 279 TRP A N 1
ATOM 2123 C CA . TRP A 1 279 ? 1.069 11.006 -23.318 1.00 86.88 279 TRP A CA 1
ATOM 2124 C C . TRP A 1 279 ? 0.683 12.267 -22.547 1.00 86.88 279 TRP A C 1
ATOM 2126 O O . TRP A 1 279 ? 0.567 12.232 -21.325 1.00 86.88 279 TRP A O 1
ATOM 2136 N N . ARG A 1 280 ? 0.462 13.384 -23.246 1.00 89.06 280 ARG A N 1
ATOM 2137 C CA . ARG A 1 280 ? 0.154 14.668 -22.605 1.00 89.06 280 ARG A CA 1
ATOM 2138 C C . ARG A 1 280 ? -1.114 14.603 -21.749 1.00 89.06 280 ARG A C 1
ATOM 2140 O O . ARG A 1 280 ? -1.129 15.180 -20.672 1.00 89.06 280 ARG A O 1
ATOM 2147 N N . LEU A 1 281 ? -2.149 13.903 -22.217 1.00 92.31 281 LEU A N 1
ATOM 2148 C CA . LEU A 1 281 ? -3.424 13.799 -21.503 1.00 92.31 281 LEU A CA 1
ATOM 2149 C C . LEU A 1 281 ? -3.290 13.037 -20.171 1.00 92.31 281 LEU A C 1
ATOM 2151 O O . LEU A 1 281 ? -3.627 13.636 -19.155 1.00 92.31 281 LEU A O 1
ATOM 2155 N N . PRO A 1 282 ? -2.752 11.798 -20.126 1.00 94.00 282 PRO A N 1
ATOM 2156 C CA . PRO A 1 282 ? -2.533 11.099 -18.860 1.00 94.00 282 PRO A CA 1
ATOM 2157 C C . PRO A 1 282 ? -1.675 11.891 -17.876 1.00 94.00 282 PRO A C 1
ATOM 2159 O O . PRO A 1 282 ? -2.050 12.011 -16.721 1.00 94.00 282 PRO A O 1
ATOM 2162 N N . VAL A 1 283 ? -0.567 12.489 -18.332 1.00 93.12 283 VAL A N 1
ATOM 2163 C CA . VAL A 1 283 ? 0.352 13.231 -17.450 1.00 93.12 283 VAL A CA 1
ATOM 2164 C C . VAL A 1 283 ? -0.323 14.460 -16.838 1.00 93.12 283 VAL A C 1
ATOM 2166 O O . VAL A 1 283 ? -0.208 14.690 -15.636 1.00 93.12 283 VAL A O 1
ATOM 2169 N N . VAL A 1 284 ? -1.060 15.236 -17.641 1.00 95.81 284 VAL A N 1
ATOM 2170 C CA . VAL A 1 284 ? -1.829 16.384 -17.133 1.00 95.81 284 VAL A CA 1
ATOM 2171 C C . VAL A 1 284 ? -2.933 15.915 -16.184 1.00 95.81 284 VAL A C 1
ATOM 2173 O O . VAL A 1 284 ? -3.129 16.531 -15.141 1.00 95.81 284 VAL A O 1
ATOM 2176 N N . ALA A 1 285 ? -3.616 14.812 -16.503 1.00 96.62 285 ALA A N 1
ATOM 2177 C CA . ALA A 1 285 ? -4.658 14.250 -15.651 1.00 96.62 285 ALA A CA 1
ATOM 2178 C C . ALA A 1 285 ? -4.101 13.747 -14.307 1.00 96.62 285 ALA A C 1
ATOM 2180 O O . ALA A 1 285 ? -4.723 13.982 -13.278 1.00 96.62 285 ALA A O 1
ATOM 2181 N N . THR A 1 286 ? -2.906 13.144 -14.279 1.00 96.12 286 THR A N 1
ATOM 21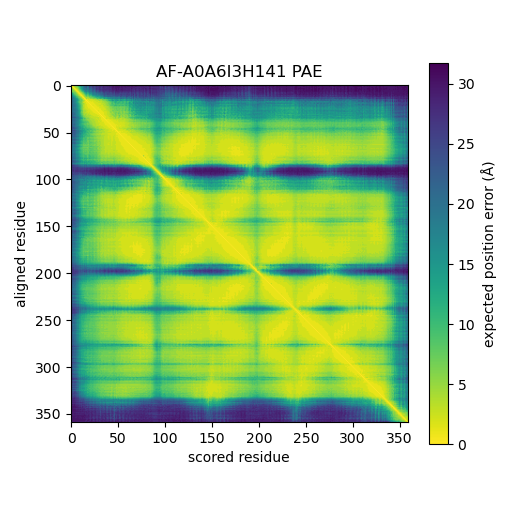82 C CA . THR A 1 286 ? -2.206 12.802 -13.029 1.00 96.12 286 THR A CA 1
ATOM 2183 C C . THR A 1 286 ? -1.850 14.047 -12.230 1.00 96.12 286 THR A C 1
ATOM 2185 O O . THR A 1 286 ? -2.084 14.078 -11.029 1.00 96.12 286 THR A O 1
ATOM 2188 N N . GLY A 1 287 ? -1.329 15.093 -12.880 1.00 96.62 287 GLY A N 1
ATOM 2189 C CA . GLY A 1 287 ? -1.050 16.364 -12.208 1.00 96.62 287 GLY A CA 1
ATOM 2190 C C . GLY A 1 287 ? -2.306 16.961 -11.571 1.00 96.62 287 GLY A C 1
ATOM 2191 O O . GLY A 1 287 ? -2.285 17.355 -10.407 1.00 96.62 287 GLY A O 1
ATOM 2192 N N . LEU A 1 288 ? -3.426 16.951 -12.299 1.00 97.06 288 LEU A N 1
ATOM 2193 C CA . LEU A 1 288 ? -4.715 17.403 -11.778 1.00 97.06 288 LEU A CA 1
ATOM 2194 C C . LEU A 1 288 ? -5.230 16.507 -10.646 1.00 97.06 288 LEU A C 1
ATOM 2196 O O . LEU A 1 288 ? -5.773 17.028 -9.677 1.00 97.06 288 LEU A O 1
ATOM 2200 N N . MET A 1 289 ? -5.040 15.189 -10.732 1.00 97.06 289 MET A N 1
ATOM 2201 C CA . MET A 1 289 ? -5.383 14.249 -9.662 1.00 97.06 289 MET A CA 1
ATOM 2202 C C . MET A 1 289 ? -4.603 14.558 -8.380 1.00 97.06 289 MET A C 1
ATOM 2204 O O . MET A 1 289 ? -5.212 14.608 -7.319 1.00 97.06 289 MET A O 1
ATOM 2208 N N . VAL A 1 290 ? -3.295 14.822 -8.470 1.00 96.75 290 VAL A N 1
ATOM 2209 C CA . VAL A 1 290 ? -2.459 15.188 -7.309 1.00 96.75 290 VAL A CA 1
ATOM 2210 C C . VAL A 1 290 ? -2.922 16.508 -6.688 1.00 96.75 290 VAL A C 1
ATOM 2212 O O . VAL A 1 290 ? -3.034 16.621 -5.472 1.00 96.75 290 VAL A O 1
ATOM 2215 N N . VAL A 1 291 ? -3.246 17.515 -7.501 1.00 97.44 291 VAL A N 1
ATOM 2216 C CA . VAL A 1 291 ? -3.816 18.769 -6.978 1.00 97.44 291 VAL A CA 1
ATOM 2217 C C . VAL A 1 291 ? -5.177 18.513 -6.323 1.00 97.44 291 VAL A C 1
ATOM 2219 O O . VAL A 1 291 ? -5.442 19.001 -5.226 1.00 97.44 291 VAL A O 1
ATOM 2222 N N . SER A 1 292 ? -6.023 17.703 -6.962 1.00 96.75 292 SER A N 1
ATOM 2223 C CA . SER A 1 292 ? -7.340 17.339 -6.435 1.00 96.75 292 SER A CA 1
ATOM 2224 C C . SER A 1 292 ? -7.227 16.572 -5.121 1.00 96.75 292 SER A C 1
ATOM 2226 O O . SER A 1 292 ? -8.057 16.788 -4.247 1.00 96.75 292 SER A O 1
ATOM 2228 N N . SER A 1 293 ? -6.208 15.724 -4.937 1.00 95.31 293 SER A N 1
ATOM 2229 C CA . SER A 1 293 ? -6.033 14.962 -3.696 1.00 95.31 293 SER A CA 1
ATOM 2230 C C . SER A 1 293 ? -5.682 15.848 -2.511 1.00 95.31 293 SER A C 1
ATOM 2232 O O . SER A 1 293 ? -6.178 15.610 -1.416 1.00 95.31 293 SER A O 1
ATOM 2234 N N . LEU A 1 294 ? -4.898 16.909 -2.724 1.00 95.00 294 LEU A N 1
ATOM 2235 C CA . LEU A 1 294 ? -4.619 17.900 -1.679 1.00 95.00 294 LEU A CA 1
ATOM 2236 C C . LEU A 1 294 ? -5.889 18.653 -1.263 1.00 95.00 294 LEU A C 1
ATOM 2238 O O . LEU A 1 294 ? -6.100 18.928 -0.081 1.00 95.00 294 LEU A O 1
ATOM 2242 N N . ILE A 1 295 ? -6.749 18.968 -2.235 1.00 96.38 295 ILE A N 1
ATOM 2243 C CA . ILE A 1 295 ? -7.997 19.688 -1.981 1.00 96.38 295 ILE A CA 1
ATOM 2244 C C . ILE A 1 295 ? -9.014 18.771 -1.297 1.00 96.38 295 ILE A C 1
ATOM 2246 O O . ILE A 1 295 ? -9.472 19.079 -0.205 1.00 96.38 295 ILE A O 1
ATOM 2250 N N . LEU A 1 296 ? -9.355 17.646 -1.923 1.00 94.69 296 LEU A N 1
ATOM 2251 C CA . LEU A 1 296 ? -10.415 16.745 -1.469 1.00 94.69 296 LEU A CA 1
ATOM 2252 C C . LEU A 1 296 ? -10.024 15.947 -0.221 1.00 94.69 296 LEU A C 1
ATOM 2254 O O . LEU A 1 296 ? -10.883 15.690 0.612 1.00 94.69 296 LEU A O 1
ATOM 2258 N N . GLY A 1 297 ? -8.751 15.568 -0.085 1.00 90.12 297 GLY A N 1
ATOM 2259 C CA . GLY A 1 297 ? -8.272 14.760 1.039 1.00 90.12 297 GLY A CA 1
ATOM 2260 C C . GLY A 1 297 ? -7.834 15.564 2.264 1.00 90.12 297 GLY A C 1
ATOM 2261 O O . GLY A 1 297 ? -7.758 15.001 3.348 1.00 90.12 297 GLY A O 1
ATOM 2262 N N . GLY A 1 298 ? -7.541 16.862 2.118 1.00 90.06 298 GLY A N 1
ATOM 2263 C CA . GLY A 1 298 ? -7.017 17.687 3.214 1.00 90.06 298 GLY A CA 1
ATOM 2264 C C . GLY A 1 298 ? -7.758 19.005 3.385 1.00 90.06 298 GLY A C 1
ATOM 2265 O O . GLY A 1 298 ? -8.381 19.242 4.419 1.00 90.06 298 GLY A O 1
ATOM 2266 N N . LEU A 1 299 ? -7.713 19.869 2.366 1.00 94.19 299 LEU A N 1
ATOM 2267 C CA . LEU A 1 299 ? -8.244 21.232 2.474 1.00 94.19 299 LEU A CA 1
ATOM 2268 C C . LEU A 1 299 ? -9.761 21.262 2.708 1.00 94.19 299 LEU A C 1
ATOM 2270 O O . LEU A 1 299 ? -10.247 22.084 3.481 1.00 94.19 299 LEU A O 1
ATOM 2274 N N . PHE A 1 300 ? -10.508 20.381 2.043 1.00 95.25 300 PHE A N 1
ATOM 2275 C CA . PHE A 1 300 ? -11.963 20.342 2.116 1.00 95.25 300 PHE A CA 1
ATOM 2276 C C . PHE A 1 300 ? -12.476 19.824 3.473 1.00 95.25 300 PHE A C 1
ATOM 2278 O O . PHE A 1 300 ? -13.242 20.560 4.099 1.00 95.25 300 PHE A O 1
ATOM 2285 N N . PRO A 1 301 ? -12.018 18.667 4.002 1.00 94.00 301 PRO A N 1
ATOM 2286 C CA . PRO A 1 301 ? -12.353 18.248 5.366 1.00 94.00 301 PRO A CA 1
ATOM 2287 C C . PRO A 1 301 ? -11.959 19.284 6.418 1.00 94.00 301 PRO A C 1
ATOM 2289 O O . PRO A 1 301 ? -12.768 19.622 7.279 1.00 94.00 301 PRO A O 1
ATOM 2292 N N . TRP A 1 302 ? -10.763 19.871 6.297 1.00 94.44 302 TRP A N 1
ATOM 2293 C CA . TRP A 1 302 ? -10.314 20.932 7.198 1.00 94.44 302 TRP A CA 1
ATOM 2294 C C . TRP A 1 302 ? -11.233 22.161 7.169 1.00 94.44 302 TRP A C 1
ATOM 2296 O O . TRP A 1 302 ? -11.560 22.713 8.222 1.00 94.44 302 TRP A O 1
ATOM 2306 N N . ALA A 1 303 ? -11.678 22.589 5.985 1.00 96.19 303 ALA A N 1
ATOM 2307 C CA . ALA A 1 303 ? -12.590 23.719 5.849 1.00 96.19 303 ALA A CA 1
ATOM 2308 C C . ALA A 1 303 ? -13.970 23.412 6.453 1.00 96.19 303 ALA A C 1
ATOM 2310 O O . ALA A 1 303 ? -14.526 24.256 7.156 1.00 96.19 303 ALA A O 1
ATOM 2311 N N . VAL A 1 304 ? -14.509 22.209 6.230 1.00 95.31 304 VAL A N 1
ATOM 2312 C CA . VAL A 1 304 ? -15.773 21.776 6.848 1.00 95.31 304 VAL A CA 1
ATOM 2313 C C . VAL A 1 304 ? -15.637 21.740 8.369 1.00 95.31 304 VAL A C 1
ATOM 2315 O O . VAL A 1 304 ? -16.477 22.314 9.063 1.00 95.31 304 VAL A O 1
ATOM 2318 N N . GLN A 1 305 ? -14.548 21.174 8.892 1.00 94.50 305 GLN A N 1
ATOM 2319 C CA . GLN A 1 305 ? -14.282 21.160 10.328 1.00 94.50 305 GLN A CA 1
ATOM 2320 C C . GLN A 1 305 ? -14.212 22.585 10.897 1.00 94.50 305 GLN A C 1
ATOM 2322 O O . GLN A 1 305 ? -14.897 22.910 11.861 1.00 94.50 305 GLN A O 1
ATOM 2327 N N . THR A 1 306 ? -13.425 23.461 10.272 1.00 94.56 306 THR A N 1
ATOM 2328 C CA . THR A 1 306 ? -13.136 24.802 10.800 1.00 94.56 306 THR A CA 1
ATOM 2329 C C . THR A 1 306 ? -14.337 25.740 10.724 1.00 94.56 306 THR A C 1
ATOM 2331 O O . THR A 1 306 ? -14.616 26.466 11.676 1.00 94.56 306 THR A O 1
ATOM 2334 N N . PHE A 1 307 ? -15.049 25.746 9.596 1.00 95.75 307 PHE A N 1
ATOM 2335 C CA . PHE A 1 307 ? -16.091 26.740 9.329 1.00 95.75 307 PHE A CA 1
ATOM 2336 C C . PHE A 1 307 ? -17.512 26.242 9.595 1.00 95.75 307 PHE A C 1
ATOM 2338 O O . PHE A 1 307 ? -18.397 27.076 9.771 1.00 95.75 307 PHE A O 1
ATOM 2345 N N . GLN A 1 308 ? -17.757 24.927 9.616 1.00 94.88 308 GLN A N 1
ATOM 2346 C CA . GLN A 1 308 ? -19.090 24.375 9.896 1.00 94.88 308 GLN A CA 1
ATOM 2347 C C . GLN A 1 308 ? -19.151 23.670 11.249 1.00 94.88 308 GLN A C 1
ATOM 2349 O O . GLN A 1 308 ? -20.064 23.952 12.023 1.00 94.88 308 GLN A O 1
ATOM 2354 N N . VAL A 1 309 ? -18.189 22.788 11.546 1.00 93.44 309 VAL A N 1
ATOM 2355 C CA . VAL A 1 309 ? -18.233 21.950 12.754 1.00 93.44 309 VAL A CA 1
ATOM 2356 C C . VAL A 1 309 ? -17.890 22.743 14.005 1.00 93.44 309 VAL A C 1
ATOM 2358 O O . VAL A 1 309 ? -18.740 22.850 14.877 1.00 93.44 309 VAL A O 1
ATOM 2361 N N . ILE A 1 310 ? -16.704 23.353 14.089 1.00 94.25 310 ILE A N 1
ATOM 2362 C CA . ILE A 1 310 ? -16.244 24.060 15.301 1.00 94.25 310 ILE A CA 1
ATOM 2363 C C . ILE A 1 310 ? -17.266 25.099 15.814 1.00 94.25 310 ILE A C 1
ATOM 2365 O O . ILE A 1 310 ? -17.521 25.126 17.017 1.00 94.25 310 ILE A O 1
ATOM 2369 N N . PRO A 1 311 ? -17.920 25.922 14.965 1.00 95.25 311 PRO A N 1
ATOM 2370 C CA . PRO A 1 311 ? -18.920 26.880 15.443 1.00 95.25 311 PRO A CA 1
ATOM 2371 C C . PRO A 1 311 ? -20.174 26.250 16.067 1.00 95.25 311 PRO A C 1
ATOM 2373 O O . PRO A 1 311 ? -20.854 26.913 16.849 1.00 95.25 311 PRO A O 1
ATOM 2376 N N . ASN A 1 312 ? -20.518 25.006 15.714 1.00 93.44 312 ASN A N 1
ATOM 2377 C CA . ASN A 1 312 ? -21.729 24.326 16.181 1.00 93.44 312 ASN A CA 1
ATOM 2378 C C . ASN A 1 312 ? -21.490 22.837 16.494 1.00 93.44 312 ASN A C 1
ATOM 2380 O O . ASN A 1 312 ? -22.293 21.961 16.157 1.00 93.44 312 ASN A O 1
ATOM 2384 N N . GLU A 1 313 ? -20.367 22.560 17.152 1.00 91.31 313 GLU A N 1
ATOM 2385 C CA . GLU A 1 313 ? -19.826 21.213 17.336 1.00 91.31 313 GLU A CA 1
ATOM 2386 C C . GLU A 1 313 ? -20.792 20.310 18.104 1.00 91.31 313 GLU A C 1
ATOM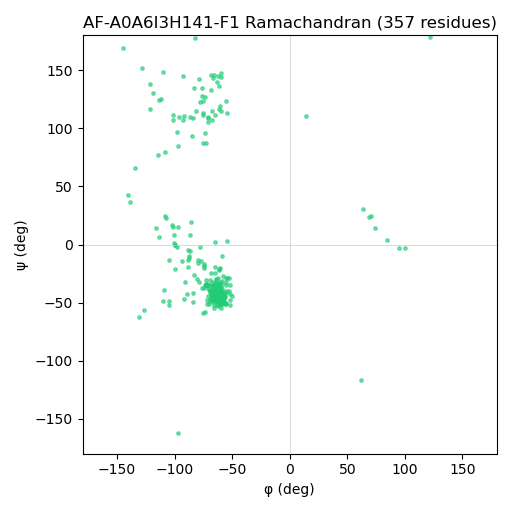 2388 O O . GLU A 1 313 ? -21.086 19.197 17.678 1.00 91.31 313 GLU A O 1
ATOM 2393 N N . ARG A 1 314 ? -21.401 20.836 19.175 1.00 90.88 314 ARG A N 1
ATOM 2394 C CA . ARG A 1 314 ? -22.360 20.096 20.009 1.00 90.88 314 ARG A CA 1
ATOM 2395 C C . ARG A 1 314 ? -23.528 19.526 19.209 1.00 90.88 314 ARG A C 1
ATOM 2397 O O . ARG A 1 314 ? -24.040 18.473 19.562 1.00 90.88 314 ARG A O 1
ATOM 2404 N N . VAL A 1 315 ? -23.993 20.230 18.177 1.00 94.06 315 VAL A N 1
ATOM 2405 C CA . VAL A 1 315 ? -25.127 19.772 17.366 1.00 94.06 315 VAL A CA 1
ATOM 2406 C C . VAL A 1 315 ? -24.642 18.806 16.290 1.00 94.06 315 VAL A C 1
ATOM 2408 O O . VAL A 1 315 ? -25.194 17.713 16.176 1.00 94.06 315 VAL A O 1
ATOM 2411 N N . LEU A 1 316 ? -23.605 19.181 15.537 1.00 93.69 316 LEU A N 1
ATOM 2412 C CA . LEU A 1 316 ? -23.144 18.415 14.376 1.00 93.69 316 LEU A CA 1
ATOM 2413 C C . LEU A 1 316 ? -22.421 17.114 14.752 1.00 93.69 316 LEU A C 1
ATOM 2415 O O . LEU A 1 316 ? -22.610 16.107 14.073 1.00 93.69 316 LEU A O 1
ATOM 2419 N N . GLU A 1 317 ? -21.665 17.099 15.851 1.00 94.31 317 GLU A N 1
ATOM 2420 C CA . GLU A 1 317 ? -20.932 15.909 16.307 1.00 94.31 317 GLU A CA 1
ATOM 2421 C C . GLU A 1 317 ? -21.755 14.997 17.225 1.00 94.31 317 GLU A C 1
ATOM 2423 O O . GLU A 1 317 ? -21.380 13.845 17.430 1.00 94.31 317 GLU A O 1
ATOM 2428 N N . SER A 1 318 ? -22.902 15.458 17.745 1.00 93.81 318 SER A N 1
ATOM 2429 C CA . SER A 1 318 ? -23.719 14.699 18.714 1.00 93.81 318 SER A CA 1
ATOM 2430 C C . SER A 1 318 ? -24.006 13.260 18.282 1.00 93.81 318 SER A C 1
ATOM 2432 O O . SER A 1 318 ? -23.879 12.332 19.077 1.00 93.81 318 SER A O 1
ATOM 2434 N N . THR A 1 319 ? -24.360 13.066 17.010 1.00 94.31 319 THR A N 1
ATOM 2435 C CA . THR A 1 319 ? -24.694 11.745 16.464 1.00 94.31 319 THR A CA 1
ATOM 2436 C C . THR A 1 319 ? -23.469 10.835 16.402 1.00 94.31 319 THR A C 1
ATOM 2438 O O . THR A 1 319 ? -23.573 9.649 16.703 1.00 94.31 319 THR A O 1
ATOM 2441 N N . TYR A 1 320 ? -22.305 11.367 16.032 1.00 93.69 320 TYR A N 1
ATOM 2442 C CA . TYR A 1 320 ? -21.075 10.584 15.898 1.00 93.69 320 TYR A CA 1
ATOM 2443 C C . TYR A 1 320 ? -20.460 10.251 17.255 1.00 93.69 320 TYR A C 1
ATOM 2445 O O . TYR A 1 320 ? -20.030 9.119 17.469 1.00 93.69 320 TYR A O 1
ATOM 2453 N N . ILE A 1 321 ? -20.538 11.187 18.203 1.00 93.69 321 ILE A N 1
ATOM 2454 C CA . ILE A 1 321 ? -20.196 10.944 19.605 1.00 93.69 321 ILE A CA 1
ATOM 2455 C C . ILE A 1 321 ? -21.094 9.844 20.177 1.00 93.69 321 ILE A C 1
ATOM 2457 O O . ILE A 1 321 ? -20.582 8.900 20.771 1.00 93.69 321 ILE A O 1
ATOM 2461 N N . GLN A 1 322 ? -22.413 9.908 19.956 1.00 93.69 322 GLN A N 1
ATOM 2462 C CA . GLN A 1 322 ? -23.327 8.874 20.448 1.00 93.69 322 GLN A CA 1
ATOM 2463 C C . GLN A 1 322 ? -22.998 7.498 19.854 1.00 93.69 322 GLN A C 1
ATOM 2465 O O . GLN A 1 322 ? -22.905 6.528 20.597 1.00 93.69 322 GLN A O 1
ATOM 2470 N N . ARG A 1 323 ? -22.723 7.416 18.543 1.00 93.31 323 ARG A N 1
ATOM 2471 C CA . ARG A 1 323 ? -22.282 6.167 17.895 1.00 93.31 323 ARG A CA 1
ATOM 2472 C C . ARG A 1 323 ? -21.015 5.599 18.542 1.00 93.31 323 ARG A C 1
ATOM 2474 O O . ARG A 1 323 ? -20.936 4.391 18.748 1.00 93.31 323 ARG A O 1
ATOM 2481 N N . ASN A 1 324 ? -20.036 6.448 18.864 1.00 92.38 324 ASN A N 1
ATOM 2482 C CA . ASN A 1 324 ? -18.813 6.017 19.540 1.00 92.38 324 ASN A CA 1
ATOM 2483 C C . ASN A 1 324 ? -19.087 5.539 20.976 1.00 92.38 324 ASN A C 1
ATOM 2485 O O . ASN A 1 324 ? -18.561 4.498 21.373 1.00 92.38 324 ASN A O 1
ATOM 2489 N N . LEU A 1 325 ? -19.924 6.257 21.732 1.00 92.06 325 LEU A N 1
ATOM 2490 C CA . LEU A 1 325 ? -20.323 5.869 23.086 1.00 92.06 325 LEU A CA 1
ATOM 2491 C C . LEU A 1 325 ? -21.049 4.522 23.087 1.00 92.06 325 LEU A C 1
ATOM 2493 O O . LEU A 1 325 ? -20.681 3.649 23.867 1.00 92.06 325 LEU A O 1
ATOM 2497 N N . ASP A 1 326 ? -22.013 4.326 22.188 1.00 92.44 326 ASP A N 1
ATOM 2498 C CA . ASP A 1 326 ? -22.775 3.079 22.073 1.00 92.44 326 ASP A CA 1
ATOM 2499 C C . ASP A 1 326 ? -21.856 1.907 21.703 1.00 92.44 326 ASP A C 1
ATOM 2501 O O . ASP A 1 326 ? -21.887 0.857 22.347 1.00 92.44 326 ASP A O 1
ATOM 2505 N N . ALA A 1 327 ? -20.981 2.101 20.708 1.00 91.31 327 ALA A N 1
ATOM 2506 C CA . ALA A 1 327 ? -20.025 1.084 20.279 1.00 91.31 327 ALA A CA 1
ATOM 2507 C C . ALA A 1 327 ? -19.025 0.727 21.389 1.00 91.31 327 ALA A C 1
ATOM 2509 O O . ALA A 1 327 ? -18.774 -0.450 21.637 1.00 91.31 327 ALA A O 1
ATOM 2510 N N . THR A 1 328 ? -18.487 1.728 22.090 1.00 90.88 328 THR A N 1
ATOM 2511 C CA . THR A 1 328 ? -17.533 1.529 23.190 1.00 90.88 328 THR A CA 1
ATOM 2512 C C . THR A 1 328 ? -18.210 0.850 24.375 1.00 90.88 328 THR A C 1
ATOM 2514 O O . THR A 1 328 ? -17.694 -0.131 24.905 1.00 90.88 328 THR A O 1
ATOM 2517 N N . SER A 1 329 ? -19.396 1.323 24.762 1.00 92.00 329 SER A N 1
ATOM 2518 C CA . SER A 1 329 ? -20.167 0.758 25.868 1.00 92.00 329 SER A CA 1
ATOM 2519 C C . SER A 1 329 ? -20.475 -0.717 25.626 1.00 92.00 329 SER A C 1
ATOM 2521 O O . SER A 1 329 ? -20.269 -1.534 26.522 1.00 92.00 329 SER A O 1
ATOM 2523 N N . LYS A 1 330 ? -20.888 -1.061 24.401 1.00 90.56 330 LYS A N 1
ATOM 2524 C CA . LYS A 1 330 ? -21.154 -2.439 23.985 1.00 90.56 330 LYS A CA 1
ATOM 2525 C C . LYS A 1 330 ? -19.882 -3.287 23.919 1.00 90.56 330 LYS A C 1
ATOM 2527 O O . LYS A 1 330 ? -19.884 -4.420 24.385 1.00 90.56 330 LYS A O 1
ATOM 2532 N N . ALA A 1 331 ? -18.781 -2.748 23.390 1.00 90.06 331 ALA A N 1
ATOM 2533 C CA . ALA A 1 331 ? -17.510 -3.470 23.288 1.00 90.06 331 ALA A CA 1
ATOM 2534 C C . ALA A 1 331 ? -16.917 -3.830 24.660 1.00 90.06 331 ALA A C 1
ATOM 2536 O O . ALA A 1 331 ? -16.364 -4.915 24.825 1.00 90.06 331 ALA A O 1
ATOM 2537 N N . PHE A 1 332 ? -17.049 -2.939 25.648 1.00 91.25 332 PHE A N 1
ATOM 2538 C CA . PHE A 1 332 ? -16.612 -3.189 27.024 1.00 91.25 332 PHE A CA 1
ATOM 2539 C C . PHE A 1 332 ? -17.668 -3.900 27.888 1.00 91.25 332 PHE A C 1
ATOM 2541 O O . PHE A 1 332 ? -17.367 -4.251 29.027 1.00 91.25 332 PHE A O 1
ATOM 2548 N N . GLY A 1 333 ? -18.887 -4.113 27.377 1.00 89.69 333 GLY A N 1
ATOM 2549 C CA . GLY A 1 333 ? -19.991 -4.726 28.123 1.00 89.69 333 GLY A CA 1
ATOM 2550 C C . GLY A 1 333 ? -20.452 -3.903 29.331 1.00 89.69 333 GLY A C 1
ATOM 2551 O O . GLY A 1 333 ? -20.866 -4.463 30.344 1.00 89.69 333 GLY A O 1
ATOM 2552 N N . ILE A 1 334 ? -20.325 -2.573 29.260 1.00 89.44 334 ILE A N 1
ATOM 2553 C CA . ILE A 1 334 ? -20.706 -1.640 30.337 1.00 89.44 334 ILE A CA 1
ATOM 2554 C C . ILE A 1 334 ? -22.073 -0.986 30.105 1.00 89.44 334 ILE A C 1
ATOM 2556 O O . ILE A 1 334 ? -22.539 -0.199 30.926 1.00 89.44 334 ILE A O 1
ATOM 2560 N N . ASP A 1 335 ? -22.733 -1.321 28.999 1.00 84.19 335 ASP A N 1
ATOM 2561 C CA . ASP A 1 335 ? -24.103 -0.916 28.683 1.00 84.19 335 ASP A CA 1
ATOM 2562 C C . ASP A 1 335 ? -25.141 -1.567 29.611 1.00 84.19 335 ASP A C 1
ATOM 2564 O O . ASP A 1 335 ? -26.204 -0.991 29.838 1.00 84.19 335 ASP A O 1
ATOM 2568 N N . THR A 1 336 ? -24.816 -2.721 30.202 1.00 83.69 336 THR A N 1
ATOM 2569 C CA . THR A 1 336 ? -25.699 -3.467 31.114 1.00 83.69 336 THR A CA 1
ATOM 2570 C C . THR A 1 336 ? -25.387 -3.272 32.600 1.00 83.69 336 THR A C 1
ATOM 2572 O O . THR A 1 336 ? -26.019 -3.906 33.443 1.00 83.69 336 THR A O 1
ATOM 2575 N N . VAL A 1 337 ? -24.390 -2.454 32.947 1.00 83.44 337 VAL A N 1
ATOM 2576 C CA . VAL A 1 337 ? -23.944 -2.290 34.339 1.00 83.44 337 VAL A CA 1
ATOM 2577 C C . VAL A 1 337 ? -24.827 -1.278 35.069 1.00 83.44 337 VAL A C 1
ATOM 2579 O O . VAL A 1 337 ? -25.123 -0.197 34.556 1.00 83.44 337 VAL A O 1
ATOM 2582 N N . GLU A 1 338 ? -25.233 -1.619 36.292 1.00 79.31 338 GLU A N 1
ATOM 2583 C CA . GLU A 1 338 ? -25.986 -0.725 37.168 1.00 79.31 338 GLU A CA 1
ATOM 2584 C C . GLU A 1 338 ? -25.097 0.447 37.609 1.00 79.31 338 GLU A C 1
ATOM 2586 O O . GLU A 1 338 ? -24.081 0.269 38.285 1.00 79.31 338 GLU A O 1
ATOM 2591 N N . ARG A 1 339 ? -25.459 1.664 37.191 1.00 80.31 339 ARG A N 1
ATOM 2592 C CA . ARG A 1 339 ? -24.748 2.880 37.590 1.00 80.31 339 ARG A CA 1
ATOM 2593 C C . ARG A 1 339 ? -25.223 3.302 38.975 1.00 80.31 339 ARG A C 1
ATOM 2595 O O . ARG A 1 339 ? -26.371 3.702 39.135 1.00 80.31 339 ARG A O 1
ATOM 2602 N N . VAL A 1 340 ? -24.324 3.256 39.952 1.00 81.38 340 VAL A N 1
ATOM 2603 C CA . VAL A 1 340 ? -24.558 3.828 41.281 1.00 81.38 340 VAL A CA 1
ATOM 2604 C C . VAL A 1 340 ? -23.939 5.220 41.307 1.00 81.38 340 VAL A C 1
ATOM 2606 O O . VAL A 1 340 ? -22.718 5.364 41.276 1.00 81.38 340 VAL A O 1
ATOM 2609 N N . GLU A 1 341 ? -24.776 6.256 41.334 1.00 79.00 341 GLU A N 1
ATOM 2610 C CA . GLU A 1 341 ? -24.301 7.628 41.508 1.00 79.00 341 GLU A CA 1
ATOM 2611 C C . GLU A 1 341 ? -23.814 7.816 42.948 1.00 79.00 341 GLU A C 1
ATOM 2613 O O . GLU A 1 341 ? -24.593 7.811 43.903 1.00 79.00 341 GLU A O 1
ATOM 2618 N N . TYR A 1 342 ? -22.500 7.962 43.113 1.00 79.62 342 TYR A N 1
ATOM 2619 C CA . TYR A 1 342 ? -21.908 8.353 44.384 1.00 79.62 342 TYR A CA 1
ATOM 2620 C C . TYR A 1 342 ? -21.885 9.878 44.476 1.00 79.62 342 TYR A C 1
ATOM 2622 O O . TYR A 1 342 ? -21.114 10.544 43.783 1.00 79.62 342 TYR A O 1
ATOM 2630 N N . ASN A 1 343 ? -22.720 10.437 45.349 1.00 77.94 343 ASN A N 1
ATOM 2631 C CA . ASN A 1 343 ? -22.645 11.850 45.699 1.00 77.94 343 ASN A CA 1
ATOM 2632 C C . ASN A 1 343 ? -21.423 12.066 46.593 1.00 77.94 343 ASN A C 1
ATOM 2634 O O . ASN A 1 343 ? -21.481 11.846 47.803 1.00 77.94 343 ASN A O 1
ATOM 2638 N N . ALA A 1 344 ? -20.308 12.476 45.989 1.00 75.25 344 ALA A N 1
ATOM 2639 C CA . ALA A 1 344 ? -19.122 12.851 46.739 1.00 75.25 344 ALA A CA 1
ATOM 2640 C C . ALA A 1 344 ? -19.454 14.030 47.664 1.00 75.25 344 ALA A C 1
ATOM 2642 O O . ALA A 1 344 ? -19.839 15.107 47.206 1.00 75.25 344 ALA A O 1
ATOM 2643 N N . VAL A 1 345 ? -19.307 13.823 48.972 1.00 75.50 345 VAL A N 1
ATOM 2644 C CA . VAL A 1 345 ? -19.384 14.904 49.954 1.00 75.50 345 VAL A CA 1
ATOM 2645 C C . VAL A 1 345 ? -18.121 15.750 49.787 1.00 75.50 345 VAL A C 1
ATOM 2647 O O . VAL A 1 345 ? -17.026 15.314 50.131 1.00 75.50 345 VAL A O 1
ATOM 2650 N N . VAL A 1 346 ? -18.267 16.929 49.180 1.00 78.25 346 VAL A N 1
ATOM 2651 C CA . VAL A 1 346 ? -17.159 17.870 48.922 1.00 78.25 346 VAL A CA 1
ATOM 2652 C C . VAL A 1 346 ? -16.892 18.824 50.090 1.00 78.25 346 VAL A C 1
ATOM 2654 O O . VAL A 1 346 ? -15.851 19.476 50.115 1.00 78.25 346 VAL A O 1
ATOM 2657 N N . ASP A 1 347 ? -17.797 18.873 51.069 1.00 77.31 347 ASP A N 1
ATOM 2658 C CA . ASP A 1 347 ? -17.619 19.621 52.311 1.00 77.31 347 ASP A CA 1
ATOM 2659 C C . ASP A 1 347 ? -17.013 18.708 53.383 1.00 77.31 347 ASP A C 1
ATOM 2661 O O . ASP A 1 347 ? -17.671 17.816 53.917 1.00 77.31 347 ASP A O 1
ATOM 2665 N N . ALA A 1 348 ? -15.735 18.921 53.694 1.00 71.38 348 ALA A N 1
ATOM 2666 C CA . ALA A 1 348 ? -15.057 18.191 54.758 1.00 71.38 348 ALA A CA 1
ATOM 2667 C C . ALA A 1 348 ? -15.532 18.679 56.138 1.00 71.38 348 ALA A C 1
ATOM 2669 O O . ALA A 1 348 ? -15.450 19.872 56.443 1.00 71.38 348 ALA A O 1
ATOM 2670 N N . GLU A 1 349 ? -15.977 17.763 57.004 1.00 77.56 349 GLU A N 1
ATOM 2671 C CA . GLU A 1 349 ? -16.246 18.100 58.405 1.00 77.56 349 GLU A CA 1
ATOM 2672 C C . GLU A 1 349 ? -14.936 18.449 59.143 1.00 77.56 349 GLU A C 1
ATOM 2674 O O . GLU A 1 349 ? -13.894 17.827 58.894 1.00 77.56 349 GLU A O 1
ATOM 2679 N N . PRO A 1 350 ? -14.939 19.425 60.073 1.00 73.50 350 PRO A N 1
ATOM 2680 C CA . PRO A 1 350 ? -13.764 19.738 60.879 1.00 73.50 350 PRO A CA 1
ATOM 2681 C C . PRO A 1 350 ? -13.237 18.494 61.615 1.00 73.50 350 PRO A C 1
ATOM 2683 O O . PRO A 1 350 ? -13.885 17.977 62.519 1.00 73.50 350 PRO A O 1
ATOM 2686 N N . GLY A 1 351 ? -12.041 18.028 61.239 1.00 73.06 351 GLY A N 1
ATOM 2687 C CA . GLY A 1 351 ? -11.407 16.831 61.808 1.00 73.06 351 GLY A CA 1
ATOM 2688 C C . GLY A 1 351 ? -11.527 15.552 60.970 1.00 73.06 351 GLY A C 1
ATOM 2689 O O . GLY A 1 351 ? -10.904 14.561 61.339 1.00 73.06 351 GLY A O 1
ATOM 2690 N N . ALA A 1 352 ? -12.229 15.573 59.830 1.00 71.56 352 ALA A N 1
ATOM 2691 C CA . ALA A 1 352 ? -12.430 14.404 58.961 1.00 71.56 352 ALA A CA 1
ATOM 2692 C C . ALA A 1 352 ? -11.135 13.803 58.371 1.00 71.56 352 ALA A C 1
ATOM 2694 O O . ALA A 1 352 ? -11.118 12.635 58.013 1.00 71.56 352 ALA A O 1
ATOM 2695 N N . LEU A 1 353 ? -10.044 14.576 58.307 1.00 71.06 353 LEU A N 1
ATOM 2696 C CA . LEU A 1 353 ? -8.731 14.139 57.797 1.00 71.06 353 LEU A CA 1
ATOM 2697 C C . LEU A 1 353 ? -7.729 13.799 58.916 1.00 71.06 353 LEU A C 1
ATOM 2699 O O . LEU A 1 353 ? -6.538 13.642 58.661 1.00 71.06 353 LEU A O 1
ATOM 2703 N N . ARG A 1 354 ? -8.172 13.771 60.181 1.00 73.38 354 ARG A N 1
ATOM 2704 C CA . ARG A 1 354 ? -7.270 13.590 61.329 1.00 73.38 354 ARG A CA 1
ATOM 2705 C C . ARG A 1 354 ? -6.750 12.156 61.448 1.00 73.38 354 ARG A C 1
ATOM 2707 O O . ARG A 1 354 ? -5.628 11.989 61.904 1.00 73.38 354 ARG A O 1
ATOM 2714 N N . GLU A 1 355 ? -7.529 11.165 61.015 1.00 66.94 355 GLU A N 1
ATOM 2715 C CA . GLU A 1 355 ? -7.095 9.759 60.955 1.00 66.94 355 GLU A CA 1
ATOM 2716 C C . GLU A 1 355 ? -6.116 9.503 59.797 1.00 66.94 355 GLU A C 1
ATOM 2718 O O . GLU A 1 355 ? -5.119 8.817 60.000 1.00 66.94 355 GLU A O 1
ATOM 2723 N N . ASP A 1 356 ? -6.309 10.137 58.633 1.00 70.56 356 ASP A N 1
ATOM 2724 C CA . ASP A 1 356 ? -5.393 10.023 57.481 1.00 70.56 356 ASP A CA 1
ATOM 2725 C C . ASP A 1 356 ? -3.997 10.616 57.755 1.00 70.56 356 ASP A C 1
ATOM 2727 O O . ASP A 1 356 ? -3.039 10.308 57.050 1.00 70.56 356 ASP A O 1
ATOM 2731 N N . ALA A 1 357 ? -3.871 11.481 58.769 1.00 67.75 357 ALA A N 1
ATOM 2732 C CA . ALA A 1 357 ? -2.611 12.102 59.176 1.00 67.75 357 ALA A CA 1
ATOM 2733 C C . ALA A 1 357 ? -1.797 11.269 60.191 1.00 67.75 357 ALA A C 1
ATOM 2735 O O . ALA A 1 357 ? -0.657 11.635 60.484 1.00 67.75 357 ALA A O 1
ATOM 2736 N N . GLU A 1 358 ? -2.366 10.195 60.758 1.00 62.88 358 GLU A N 1
ATOM 2737 C CA . GLU A 1 358 ? -1.704 9.323 61.749 1.00 62.88 358 GLU A CA 1
ATOM 2738 C C . GLU A 1 358 ? -1.102 8.031 61.143 1.00 62.88 358 GLU A C 1
ATOM 2740 O O . GLU A 1 358 ? -0.429 7.279 61.854 1.00 62.88 358 GLU A O 1
ATOM 2745 N N . THR A 1 359 ? -1.270 7.807 59.834 1.00 50.28 359 THR A N 1
ATOM 2746 C CA . THR A 1 359 ? -0.564 6.793 59.014 1.00 50.28 359 THR A CA 1
ATOM 2747 C C . THR A 1 359 ? 0.441 7.435 58.078 1.00 50.28 359 THR A C 1
ATOM 2749 O O . THR A 1 359 ? 1.539 6.853 57.918 1.00 50.28 359 THR A O 1
#

Mean predicted aligned error: 9.46 Å

Foldseek 3Di:
DDDDDPDDDDDPPCDPVNVVVVVVVVVVVVVVVVVVLVVVCVVCVVVVNNVVVVLLVVLLVVQLVVQLVVLLCLLLVLLCLLVVPQDPDPPPDDPPDPLPVVVVVCVVCVVCCSRVVSNVRSNVRSVVCSVVSVLVVCQVVFDFPPDAAPQPRHTPSCVPRPLVVQLSVLVSQLVSLVSSLVSSVVSCVSSVQWDDDDPDIRHHLSSLLSNLLSLLSNLLSVLSNLLSVLVCQQQDCPDPHGHHFLLSRPAQNVLSNVLSVLSNVLSVVSNVCSRVVDVPVSVVSVVVSVVSCCCRNPVRSVCCCPPPCVVPVCVRRVVVVVSRVVVVCVVVVVVPDDDDDDPDPPDDDVCNCVVVVVD